Protein AF-0000000072550508 (afdb_homodimer)

Structure (mmCIF, N/CA/C/O backbone):
data_AF-0000000072550508-model_v1
#
loop_
_entity.id
_entity.type
_entity.pdbx_description
1 polymer 'Predicted protein'
#
loop_
_atom_site.group_PDB
_atom_site.id
_atom_site.type_symbol
_atom_site.label_atom_id
_atom_site.label_alt_id
_atom_site.label_comp_id
_atom_site.label_asym_id
_atom_site.label_entity_id
_atom_site.label_seq_id
_atom_site.pdbx_PDB_ins_code
_atom_site.Cartn_x
_atom_site.Cartn_y
_atom_site.Cartn_z
_atom_site.occupancy
_atom_site.B_iso_or_equiv
_atom_site.auth_seq_id
_atom_site.auth_comp_id
_atom_site.auth_asym_id
_atom_site.auth_atom_id
_atom_site.pdbx_PDB_model_num
ATOM 1 N N . MET A 1 1 ? 15.008 5.438 5.887 1 52.06 1 MET A N 1
ATOM 2 C CA . MET A 1 1 ? 14.828 6.809 6.359 1 52.06 1 MET A CA 1
ATOM 3 C C . MET A 1 1 ? 14.758 7.781 5.188 1 52.06 1 MET A C 1
ATOM 5 O O . MET A 1 1 ? 15.391 7.559 4.152 1 52.06 1 MET A O 1
ATOM 9 N N . ALA A 1 2 ? 13.578 8.578 5.289 1 62.69 2 ALA A N 1
ATOM 10 C CA . ALA A 1 2 ? 13.477 9.609 4.258 1 62.69 2 ALA A CA 1
ATOM 11 C C . ALA A 1 2 ? 14.766 10.43 4.18 1 62.69 2 ALA A C 1
ATOM 13 O O . ALA A 1 2 ? 15.406 10.688 5.199 1 62.69 2 ALA A O 1
ATOM 14 N N . THR A 1 3 ? 15.352 10.445 3.053 1 76.06 3 THR A N 1
ATOM 15 C CA . THR A 1 3 ? 16.562 11.242 2.859 1 76.06 3 THR A CA 1
ATOM 16 C C . THR A 1 3 ? 16.203 12.641 2.346 1 76.06 3 THR A C 1
ATOM 18 O O . THR A 1 3 ? 15.172 12.828 1.703 1 76.06 3 THR A O 1
ATOM 21 N N . THR A 1 4 ? 16.984 13.641 2.734 1 82.94 4 THR A N 1
ATOM 22 C CA . THR A 1 4 ? 16.75 15.008 2.295 1 82.94 4 THR A CA 1
ATOM 23 C C . THR A 1 4 ? 17.641 15.352 1.106 1 82.94 4 THR A C 1
ATOM 25 O O . THR A 1 4 ? 17.516 16.438 0.521 1 82.94 4 THR A O 1
ATOM 28 N N . ALA A 1 5 ? 18.469 14.398 0.756 1 87.88 5 ALA A N 1
ATOM 29 C CA . ALA A 1 5 ? 19.328 14.641 -0.396 1 87.88 5 ALA A CA 1
ATOM 30 C C . ALA A 1 5 ? 18.516 14.758 -1.68 1 87.88 5 ALA A C 1
ATOM 32 O O . ALA A 1 5 ? 17.531 14.023 -1.871 1 87.88 5 ALA A O 1
ATOM 33 N N . PRO A 1 6 ? 18.969 15.672 -2.57 1 90.94 6 PRO A N 1
ATOM 34 C CA . PRO A 1 6 ? 18.234 15.805 -3.834 1 90.94 6 PRO A CA 1
ATOM 35 C C . PRO A 1 6 ? 18.188 14.5 -4.621 1 90.94 6 PRO A C 1
ATOM 37 O O . PRO A 1 6 ? 19.125 13.703 -4.578 1 90.94 6 PRO A O 1
ATOM 40 N N . LEU A 1 7 ? 17.094 14.312 -5.348 1 93.56 7 LEU A N 1
ATOM 41 C CA . LEU A 1 7 ? 16.922 13.125 -6.176 1 93.56 7 LEU A CA 1
ATOM 42 C C . LEU A 1 7 ? 17.766 13.203 -7.438 1 93.56 7 LEU A C 1
ATOM 44 O O . LEU A 1 7 ? 17.547 14.078 -8.281 1 93.56 7 LEU A O 1
ATOM 48 N N . THR A 1 8 ? 18.641 12.289 -7.625 1 94.12 8 THR A N 1
ATOM 49 C CA . THR A 1 8 ? 19.453 12.289 -8.844 1 94.12 8 THR A CA 1
ATOM 50 C C . THR A 1 8 ? 18.688 11.664 -10 1 94.12 8 THR A C 1
ATOM 52 O O . THR A 1 8 ? 17.75 10.883 -9.789 1 94.12 8 THR A O 1
ATOM 55 N N . PRO A 1 9 ? 19.016 12.039 -11.211 1 94.62 9 PRO A N 1
ATOM 56 C CA . PRO A 1 9 ? 18.359 11.406 -12.367 1 94.62 9 PRO A CA 1
ATOM 57 C C . PRO A 1 9 ? 18.531 9.891 -12.367 1 94.62 9 PRO A C 1
ATOM 59 O O . PRO A 1 9 ? 17.625 9.164 -12.789 1 94.62 9 PRO A O 1
ATOM 62 N N . GLU A 1 10 ? 19.656 9.445 -11.906 1 94.88 10 GLU A N 1
ATOM 63 C CA . GLU A 1 10 ? 19.906 8.008 -11.836 1 94.88 10 GLU A CA 1
ATOM 64 C C . GLU A 1 10 ? 18.953 7.336 -10.852 1 94.88 10 GLU A C 1
ATOM 66 O O . GLU A 1 10 ? 18.344 6.309 -11.164 1 94.88 10 GLU A O 1
ATOM 71 N N . GLU A 1 11 ? 18.844 7.941 -9.703 1 95.5 11 GLU A N 1
ATOM 72 C CA . GLU A 1 11 ? 17.906 7.395 -8.711 1 95.5 11 GLU A CA 1
ATOM 73 C C . GLU A 1 11 ? 16.469 7.441 -9.227 1 95.5 11 GLU A C 1
ATOM 75 O O . GLU A 1 11 ? 15.695 6.512 -8.992 1 95.5 11 GLU A O 1
ATOM 80 N N . ALA A 1 12 ? 16.156 8.547 -9.883 1 95.75 12 ALA A N 1
ATOM 81 C CA . ALA A 1 12 ? 14.812 8.68 -10.445 1 95.75 12 ALA A CA 1
ATOM 82 C C . ALA A 1 12 ? 14.523 7.559 -11.438 1 95.75 12 ALA A C 1
ATOM 84 O O . ALA A 1 12 ? 13.461 6.938 -11.391 1 95.75 12 ALA A O 1
ATOM 85 N N . ARG A 1 13 ? 15.438 7.332 -12.297 1 96.62 13 ARG A N 1
ATOM 86 C CA . ARG A 1 13 ? 15.289 6.262 -13.273 1 96.62 13 ARG A CA 1
ATOM 87 C C . ARG A 1 13 ? 15.164 4.906 -12.586 1 96.62 13 ARG A C 1
ATOM 89 O O . ARG A 1 13 ? 14.328 4.082 -12.969 1 96.62 13 ARG A O 1
ATOM 96 N N . ASP A 1 14 ? 15.969 4.668 -11.594 1 97.62 14 ASP A N 1
ATOM 97 C CA . ASP A 1 14 ? 15.945 3.395 -10.883 1 97.62 14 ASP A CA 1
ATOM 98 C C . ASP A 1 14 ? 14.594 3.174 -10.203 1 97.62 14 ASP A C 1
ATOM 100 O O . ASP A 1 14 ? 14.055 2.066 -10.234 1 97.62 14 ASP A O 1
ATOM 104 N N . ARG A 1 15 ? 14.07 4.152 -9.57 1 97.25 15 ARG A N 1
ATOM 105 C CA . ARG A 1 15 ? 12.773 4.047 -8.914 1 97.25 15 ARG A CA 1
ATOM 106 C C . ARG A 1 15 ? 11.68 3.703 -9.922 1 97.25 15 ARG A C 1
ATOM 108 O O . ARG A 1 15 ? 10.812 2.875 -9.641 1 97.25 15 ARG A O 1
ATOM 115 N N . LEU A 1 16 ? 11.734 4.336 -11.109 1 97.06 16 LEU A N 1
ATOM 116 C CA . LEU A 1 16 ? 10.758 4.035 -12.148 1 97.06 16 LEU A CA 1
ATOM 117 C C . LEU A 1 16 ? 10.922 2.605 -12.648 1 97.06 16 LEU A C 1
ATOM 119 O O . LEU A 1 16 ? 9.93 1.914 -12.898 1 97.06 16 LEU A O 1
ATOM 123 N N . ASN A 1 17 ? 12.117 2.191 -12.789 1 97.88 17 ASN A N 1
ATOM 124 C CA . ASN A 1 17 ? 12.375 0.831 -13.258 1 97.88 17 ASN A CA 1
ATOM 125 C C . ASN A 1 17 ? 11.906 -0.205 -12.234 1 97.88 17 ASN A C 1
ATOM 127 O O . ASN A 1 17 ? 11.328 -1.228 -12.609 1 97.88 17 ASN A O 1
ATOM 131 N N . ILE A 1 18 ? 12.172 0.004 -10.969 1 98.5 18 ILE A N 1
ATOM 132 C CA . ILE A 1 18 ? 11.742 -0.899 -9.906 1 98.5 18 ILE A CA 1
ATOM 133 C C . ILE A 1 18 ? 10.211 -0.973 -9.883 1 98.5 18 ILE A C 1
ATOM 135 O O . ILE A 1 18 ? 9.641 -2.062 -9.82 1 98.5 18 ILE A O 1
ATOM 139 N N . ARG A 1 19 ? 9.594 0.161 -9.977 1 97.75 19 ARG A N 1
ATOM 140 C CA . ARG A 1 19 ? 8.133 0.191 -10.016 1 97.75 19 ARG A CA 1
ATOM 141 C C . ARG A 1 19 ? 7.605 -0.623 -11.195 1 97.75 19 ARG A C 1
ATOM 143 O O . ARG A 1 19 ? 6.633 -1.367 -11.047 1 97.75 19 ARG A O 1
ATOM 150 N N . ARG A 1 20 ? 8.25 -0.459 -12.281 1 97.81 20 ARG A N 1
ATOM 151 C CA . ARG A 1 20 ? 7.828 -1.191 -13.477 1 97.81 20 ARG A CA 1
ATOM 152 C C . ARG A 1 20 ? 7.922 -2.697 -13.25 1 97.81 20 ARG A C 1
ATOM 154 O O . ARG A 1 20 ? 7.043 -3.449 -13.68 1 97.81 20 ARG A O 1
ATOM 161 N N . VAL A 1 21 ? 8.938 -3.186 -12.594 1 98.62 21 VAL A N 1
ATOM 162 C CA . VAL A 1 21 ? 9.102 -4.609 -12.312 1 98.62 21 VAL A CA 1
ATOM 163 C C . VAL A 1 21 ? 7.949 -5.094 -11.43 1 98.62 21 VAL A C 1
ATOM 165 O O . VAL A 1 21 ? 7.348 -6.137 -11.703 1 98.62 21 VAL A O 1
ATOM 168 N N . ILE A 1 22 ? 7.625 -4.332 -10.445 1 98.62 22 ILE A N 1
ATOM 169 C CA . ILE A 1 22 ? 6.57 -4.676 -9.5 1 98.62 22 ILE A CA 1
ATOM 170 C C . ILE A 1 22 ? 5.227 -4.742 -10.219 1 98.62 22 ILE A C 1
ATOM 172 O O . ILE A 1 22 ? 4.465 -5.695 -10.047 1 98.62 22 ILE A O 1
ATOM 176 N N . GLU A 1 23 ? 5.004 -3.789 -11.055 1 98.5 23 GLU A N 1
ATOM 177 C CA . GLU A 1 23 ? 3.748 -3.723 -11.805 1 98.5 23 GLU A CA 1
ATOM 178 C C . GLU A 1 23 ? 3.658 -4.848 -12.828 1 98.5 23 GLU A C 1
ATOM 180 O O . GLU A 1 23 ? 2.592 -5.434 -13.023 1 98.5 23 GLU A O 1
ATOM 185 N N . ARG A 1 24 ? 4.742 -5.105 -13.445 1 98.62 24 ARG A N 1
ATOM 186 C CA . ARG A 1 24 ? 4.766 -6.148 -14.469 1 98.62 24 ARG A CA 1
ATOM 187 C C . ARG A 1 24 ? 4.477 -7.516 -13.867 1 98.62 24 ARG A C 1
ATOM 189 O O . ARG A 1 24 ? 3.844 -8.359 -14.5 1 98.62 24 ARG A O 1
ATOM 196 N N . TYR A 1 25 ? 4.934 -7.727 -12.672 1 98.75 25 TYR A N 1
ATOM 197 C CA . TYR A 1 25 ? 4.629 -8.969 -11.977 1 98.75 25 TYR A CA 1
ATOM 198 C C . TYR A 1 25 ? 3.125 -9.227 -11.953 1 98.75 25 TYR A C 1
ATOM 200 O O . TYR A 1 25 ? 2.668 -10.305 -12.336 1 98.75 25 TYR A O 1
ATOM 208 N N . SER A 1 26 ? 2.352 -8.289 -11.57 1 98.38 26 SER A N 1
ATOM 209 C CA . SER A 1 26 ? 0.899 -8.406 -11.484 1 98.38 26 SER A CA 1
ATOM 210 C C . SER A 1 26 ? 0.283 -8.602 -12.867 1 98.38 26 SER A C 1
ATOM 212 O O . SER A 1 26 ? -0.655 -9.383 -13.031 1 98.38 26 SER A O 1
ATOM 214 N N . GLN A 1 27 ? 0.813 -7.859 -13.859 1 98.25 27 GLN A N 1
ATOM 215 C CA . GLN A 1 27 ? 0.306 -7.988 -15.219 1 98.25 27 GLN A CA 1
ATOM 216 C C . GLN A 1 27 ? 0.494 -9.406 -15.75 1 98.25 27 GLN A C 1
ATOM 218 O O . GLN A 1 27 ? -0.411 -9.969 -16.359 1 98.25 27 GLN A O 1
ATOM 223 N N . CYS A 1 28 ? 1.682 -9.891 -15.5 1 98.38 28 CYS A N 1
ATOM 224 C CA . CYS A 1 28 ? 1.959 -11.25 -15.93 1 98.38 28 CYS A CA 1
ATOM 225 C C . CYS A 1 28 ? 1.02 -12.242 -15.25 1 98.38 28 CYS A C 1
ATOM 227 O O . CYS A 1 28 ? 0.506 -13.156 -15.898 1 98.38 28 CYS A O 1
ATOM 229 N N . ALA A 1 29 ? 0.777 -12.094 -13.961 1 97.81 29 ALA A N 1
ATOM 230 C CA . ALA A 1 29 ? -0.139 -12.961 -13.227 1 97.81 29 ALA A CA 1
ATOM 231 C C . ALA A 1 29 ? -1.533 -12.938 -13.844 1 97.81 29 ALA A C 1
ATOM 233 O O . ALA A 1 29 ? -2.125 -13.984 -14.102 1 97.81 29 ALA A O 1
ATOM 234 N N . ASP A 1 30 ? -2.025 -11.773 -14.188 1 98 30 ASP A N 1
ATOM 235 C CA . ASP A 1 30 ? -3.406 -11.602 -14.625 1 98 30 ASP A CA 1
ATOM 236 C C . ASP A 1 30 ? -3.58 -12.031 -16.078 1 98 30 ASP A C 1
ATOM 238 O O . ASP A 1 30 ? -4.699 -12.281 -16.531 1 98 30 ASP A O 1
ATOM 242 N N . ARG A 1 31 ? -2.469 -12.078 -16.797 1 96.81 31 ARG A N 1
ATOM 243 C CA . ARG A 1 31 ? -2.52 -12.508 -18.203 1 96.81 31 ARG A CA 1
ATOM 244 C C . ARG A 1 31 ? -2.045 -13.953 -18.344 1 96.81 31 ARG A C 1
ATOM 246 O O . ARG A 1 31 ? -1.941 -14.469 -19.453 1 96.81 31 ARG A O 1
ATOM 253 N N . CYS A 1 32 ? -1.679 -14.594 -17.25 1 95.06 32 CYS A N 1
ATOM 254 C CA . CYS A 1 32 ? -1.255 -15.992 -17.219 1 95.06 32 CYS A CA 1
ATOM 255 C C . CYS A 1 32 ? -0.005 -16.203 -18.062 1 95.06 32 CYS A C 1
ATOM 257 O O . CYS A 1 32 ? 0.02 -17.078 -18.922 1 95.06 32 CYS A O 1
ATOM 259 N N . LEU A 1 33 ? 0.986 -15.398 -17.734 1 97.06 33 LEU A N 1
ATOM 260 C CA . LEU A 1 33 ? 2.297 -15.492 -18.359 1 97.06 33 LEU A CA 1
ATOM 261 C C . LEU A 1 33 ? 3.359 -15.922 -17.359 1 97.06 33 LEU A C 1
ATOM 263 O O . LEU A 1 33 ? 4.234 -15.133 -17 1 97.06 33 LEU A O 1
ATOM 267 N N . PRO A 1 34 ? 3.338 -17.219 -16.969 1 97.25 34 PRO A N 1
ATOM 268 C CA . PRO A 1 34 ? 4.156 -17.672 -15.844 1 97.25 34 PRO A CA 1
ATOM 269 C C . PRO A 1 34 ? 5.656 -17.578 -16.125 1 97.25 34 PRO A C 1
ATOM 271 O O . PRO A 1 34 ? 6.445 -17.297 -15.227 1 97.25 34 PRO A O 1
ATOM 274 N N . GLU A 1 35 ? 6.102 -17.844 -17.344 1 97.81 35 GLU A N 1
ATOM 275 C CA . GLU A 1 35 ? 7.523 -17.766 -17.656 1 97.81 35 GLU A CA 1
ATOM 276 C C . GLU A 1 35 ? 8.047 -16.344 -17.562 1 97.81 35 GLU A C 1
ATOM 278 O O . GLU A 1 35 ? 9.117 -16.109 -17 1 97.81 35 GLU A O 1
ATOM 283 N N . GLU A 1 36 ? 7.27 -15.461 -18.109 1 98.06 36 GLU A N 1
ATOM 284 C CA . GLU A 1 36 ? 7.645 -14.055 -18.016 1 98.06 36 GLU A CA 1
ATOM 285 C C . GLU A 1 36 ? 7.625 -13.578 -16.562 1 98.06 36 GLU A C 1
ATOM 287 O O . GLU A 1 36 ? 8.508 -12.836 -16.125 1 98.06 36 GLU A O 1
ATOM 292 N N . GLN A 1 37 ? 6.633 -13.992 -15.875 1 98.5 37 GLN A N 1
ATOM 293 C CA . GLN A 1 37 ? 6.539 -13.641 -14.461 1 98.5 37 GLN A CA 1
ATOM 294 C C . GLN A 1 37 ? 7.762 -14.133 -13.695 1 98.5 37 GLN A C 1
ATOM 296 O O . GLN A 1 37 ? 8.359 -13.375 -12.922 1 98.5 37 GLN A O 1
ATOM 301 N N . ALA A 1 38 ? 8.18 -15.352 -13.961 1 98.56 38 ALA A N 1
ATOM 302 C CA . ALA A 1 38 ? 9.344 -15.938 -13.305 1 98.56 38 ALA A CA 1
ATOM 303 C C . ALA A 1 38 ? 10.617 -15.203 -13.695 1 98.56 38 ALA A C 1
ATOM 305 O O . ALA A 1 38 ? 11.539 -15.062 -12.883 1 98.56 38 ALA A O 1
ATOM 306 N N . SER A 1 39 ? 10.656 -14.711 -14.844 1 98.38 39 SER A N 1
ATOM 307 C CA . SER A 1 39 ? 11.859 -14.062 -15.352 1 98.38 39 SER A CA 1
ATOM 308 C C . SER A 1 39 ? 12.133 -12.75 -14.625 1 98.38 39 SER A C 1
ATOM 310 O O . SER A 1 39 ? 13.234 -12.203 -14.711 1 98.38 39 SER A O 1
ATOM 312 N N . LEU A 1 40 ? 11.203 -12.258 -13.922 1 98.69 40 LEU A N 1
ATOM 313 C CA . LEU A 1 40 ? 11.367 -11.031 -13.148 1 98.69 40 LEU A CA 1
ATOM 314 C C . LEU A 1 40 ? 12.188 -11.297 -11.891 1 98.69 40 LEU A C 1
ATOM 316 O O . LEU A 1 40 ? 12.586 -10.359 -11.195 1 98.69 40 LEU A O 1
ATOM 320 N N . PHE A 1 41 ? 12.477 -12.539 -11.602 1 98.81 41 PHE A N 1
ATOM 321 C CA . PHE A 1 41 ? 13.281 -12.953 -10.453 1 98.81 41 PHE A CA 1
ATOM 322 C C . PHE A 1 41 ? 14.68 -13.359 -10.898 1 98.81 41 PHE A C 1
ATOM 324 O O . PHE A 1 41 ? 14.883 -13.781 -12.031 1 98.81 41 PHE A O 1
ATOM 331 N N . ILE A 1 42 ? 15.625 -13.258 -9.977 1 98.5 42 ILE A N 1
ATOM 332 C CA . ILE A 1 42 ? 16.969 -13.766 -10.227 1 98.5 42 ILE A CA 1
ATOM 333 C C . ILE A 1 42 ? 16.938 -15.297 -10.266 1 98.5 42 ILE A C 1
ATOM 335 O O . ILE A 1 42 ? 15.906 -15.906 -9.992 1 98.5 42 ILE A O 1
ATOM 339 N N . ALA A 1 43 ? 18.062 -15.859 -10.562 1 97.62 43 ALA A N 1
ATOM 340 C CA . ALA A 1 43 ? 18.141 -17.297 -10.812 1 97.62 43 ALA A CA 1
ATOM 341 C C . ALA A 1 43 ? 17.828 -18.094 -9.5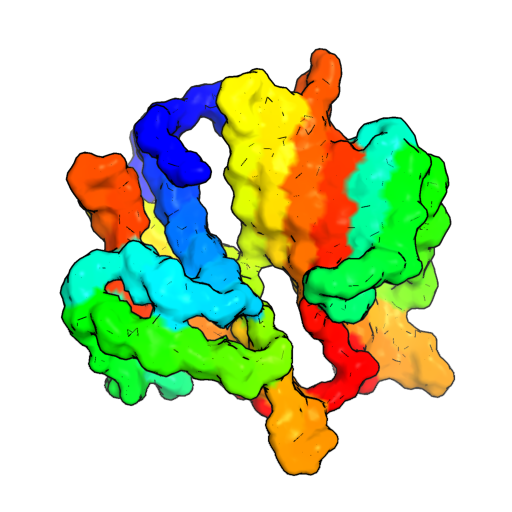47 1 97.62 43 ALA A C 1
ATOM 343 O O . ALA A 1 43 ? 17.172 -19.141 -9.602 1 97.62 43 ALA A O 1
ATOM 344 N N . GLU A 1 44 ? 18.344 -17.609 -8.398 1 98.25 44 GLU A N 1
ATOM 345 C CA . GLU A 1 44 ? 18.109 -18.266 -7.113 1 98.25 44 GLU A CA 1
ATOM 346 C C . GLU A 1 44 ? 17.406 -17.344 -6.129 1 98.25 44 GLU A C 1
ATOM 348 O O . GLU A 1 44 ? 17.984 -16.938 -5.121 1 98.25 44 GLU A O 1
ATOM 353 N N . PRO A 1 45 ? 16.156 -17.141 -6.395 1 98.5 45 PRO A N 1
ATOM 354 C CA . PRO A 1 45 ? 15.406 -16.234 -5.527 1 98.5 45 PRO A CA 1
ATOM 355 C C . PRO A 1 45 ? 14.961 -16.875 -4.223 1 98.5 45 PRO A C 1
ATOM 357 O O . PRO A 1 45 ? 15.008 -18.109 -4.09 1 98.5 45 PRO A O 1
ATOM 360 N N . VAL A 1 46 ? 14.672 -16.047 -3.293 1 98.44 46 VAL A N 1
ATOM 361 C CA . VAL A 1 46 ? 13.883 -16.453 -2.137 1 98.44 46 VAL A CA 1
ATOM 362 C C . VAL A 1 46 ? 12.43 -16.031 -2.332 1 98.44 46 VAL A C 1
ATOM 364 O O . VAL A 1 46 ? 12.117 -14.844 -2.359 1 98.44 46 VAL A O 1
ATOM 367 N N . PHE A 1 47 ? 11.586 -16.953 -2.561 1 98.56 47 PHE A N 1
ATOM 368 C CA . PHE A 1 47 ? 10.156 -16.719 -2.715 1 98.56 47 PHE A CA 1
ATOM 369 C C . PHE A 1 47 ? 9.359 -17.5 -1.676 1 98.56 47 PHE A C 1
ATOM 371 O O . PHE A 1 47 ? 9.328 -18.734 -1.704 1 98.56 47 PHE A O 1
ATOM 378 N N . HIS A 1 48 ? 8.734 -16.734 -0.771 1 98.31 48 HIS A N 1
ATOM 379 C CA . HIS A 1 48 ? 7.949 -17.344 0.296 1 98.31 48 HIS A CA 1
ATOM 380 C C . HIS A 1 48 ? 6.504 -16.859 0.269 1 98.31 48 HIS A C 1
ATOM 382 O O . HIS A 1 48 ? 6.246 -15.68 0.043 1 98.31 48 HIS A O 1
ATOM 388 N N . ILE A 1 49 ? 5.594 -17.766 0.432 1 97.62 49 ILE A N 1
ATOM 389 C CA . ILE A 1 49 ? 4.188 -17.422 0.606 1 97.62 49 ILE A CA 1
ATOM 390 C C . ILE A 1 49 ? 3.76 -17.703 2.045 1 97.62 49 ILE A C 1
ATOM 392 O O . ILE A 1 49 ? 4.023 -18.781 2.574 1 97.62 49 ILE A O 1
ATOM 396 N N . TYR A 1 50 ? 3.205 -16.734 2.68 1 97.31 50 TYR A N 1
ATOM 397 C CA . TYR A 1 50 ? 2.633 -16.859 4.016 1 97.31 50 TYR A CA 1
ATOM 398 C C . TYR A 1 50 ? 1.113 -16.766 3.971 1 97.31 50 TYR A C 1
ATOM 400 O O . TYR A 1 50 ? 0.548 -15.672 4.121 1 97.31 50 TYR A O 1
ATOM 408 N N . MET A 1 51 ? 0.427 -17.922 3.883 1 94.81 51 MET A N 1
ATOM 409 C CA . MET A 1 51 ? -1.026 -17.953 3.74 1 94.81 51 MET A CA 1
ATOM 410 C C . MET A 1 51 ? -1.712 -17.594 5.055 1 94.81 51 MET A C 1
ATOM 412 O O . MET A 1 51 ? -2.891 -17.234 5.066 1 94.81 51 MET A O 1
ATOM 416 N N . GLN A 1 52 ? -0.95 -17.781 6.148 1 90 52 GLN A N 1
ATOM 417 C CA . GLN A 1 52 ? -1.519 -17.5 7.461 1 90 52 GLN A CA 1
ATOM 418 C C . GLN A 1 52 ? -0.954 -16.203 8.039 1 90 52 GLN A C 1
ATOM 420 O O . GLN A 1 52 ? -0.882 -16.047 9.266 1 90 52 GLN A O 1
ATOM 425 N N . GLY A 1 53 ? -0.478 -15.422 7.184 1 90.44 53 GLY A N 1
ATOM 426 C CA . GLY A 1 53 ? -0.079 -14.078 7.57 1 90.44 53 GLY A CA 1
ATOM 427 C C . GLY A 1 53 ? 1.35 -14 8.078 1 90.44 53 GLY A C 1
ATOM 428 O O . GLY A 1 53 ? 2.047 -15.016 8.141 1 90.44 53 GLY A O 1
ATOM 429 N N . GLN A 1 54 ? 1.666 -12.812 8.406 1 86.5 54 GLN A N 1
ATOM 430 C CA . GLN A 1 54 ? 3.021 -12.516 8.859 1 86.5 54 GLN A CA 1
ATOM 431 C C . GLN A 1 54 ? 3.311 -13.195 10.195 1 86.5 54 GLN A C 1
ATOM 433 O O . GLN A 1 54 ? 2.439 -13.258 11.062 1 86.5 54 GLN A O 1
ATOM 438 N N . GLY A 1 55 ? 4.57 -13.578 10.375 1 86.62 55 GLY A N 1
ATOM 439 C CA . GLY A 1 55 ? 4.992 -14.172 11.633 1 86.62 55 GLY A CA 1
ATOM 440 C C . GLY A 1 55 ? 4.781 -15.672 11.688 1 86.62 55 GLY A C 1
ATOM 441 O O . GLY A 1 55 ? 5.152 -16.328 12.664 1 86.62 55 GLY A O 1
ATOM 442 N N . THR A 1 56 ? 4.227 -16.188 10.625 1 92.19 56 THR A N 1
ATOM 443 C CA . THR A 1 56 ? 4.012 -17.625 10.539 1 92.19 56 THR A CA 1
ATOM 444 C C . THR A 1 56 ? 5.102 -18.281 9.703 1 92.19 56 THR A C 1
ATOM 446 O O . THR A 1 56 ? 6.004 -17.609 9.203 1 92.19 56 THR A O 1
ATOM 449 N N . GLU A 1 57 ? 5.07 -19.578 9.625 1 95.62 57 GLU A N 1
ATOM 450 C CA . GLU A 1 57 ? 5.938 -20.312 8.703 1 95.62 57 GLU A CA 1
ATOM 451 C C . GLU A 1 57 ? 5.426 -20.219 7.27 1 95.62 57 GLU A C 1
ATOM 453 O O . GLU A 1 57 ? 4.215 -20.234 7.035 1 95.62 57 GLU A O 1
ATOM 458 N N . PRO A 1 58 ? 6.398 -20.094 6.391 1 96.56 58 PRO A N 1
ATOM 459 C CA . PRO A 1 58 ? 5.953 -20.047 4.996 1 96.56 58 PRO A CA 1
ATOM 460 C C . PRO A 1 58 ? 5.238 -21.328 4.566 1 96.56 58 PRO A C 1
ATOM 462 O O . PRO A 1 58 ? 5.66 -22.422 4.93 1 96.56 58 PRO A O 1
ATOM 465 N N . THR A 1 59 ? 4.121 -21.188 3.912 1 96.06 59 THR A N 1
ATOM 466 C CA . THR A 1 59 ? 3.373 -22.312 3.377 1 96.06 59 THR A CA 1
ATOM 467 C C . THR A 1 59 ? 4.035 -22.859 2.109 1 96.06 59 THR A C 1
ATOM 469 O O . THR A 1 59 ? 3.855 -24.016 1.754 1 96.06 59 THR A O 1
ATOM 472 N N . GLN A 1 60 ? 4.695 -22 1.39 1 95.19 60 GLN A N 1
ATOM 473 C CA . GLN A 1 60 ? 5.5 -22.359 0.224 1 95.19 60 GLN A CA 1
ATOM 474 C C . GLN A 1 60 ? 6.836 -21.609 0.236 1 95.19 60 GLN A C 1
ATOM 476 O O . GLN A 1 60 ? 6.895 -20.438 0.602 1 95.19 60 GLN A O 1
ATOM 481 N N . ALA A 1 61 ? 7.883 -22.344 -0.139 1 97.06 61 ALA A N 1
ATOM 482 C CA . ALA A 1 61 ? 9.227 -21.781 -0.223 1 97.06 61 ALA A CA 1
ATOM 483 C C . ALA A 1 61 ? 9.945 -22.266 -1.479 1 97.06 61 ALA A C 1
ATOM 485 O O . ALA A 1 61 ? 10.07 -23.469 -1.707 1 97.06 61 ALA A O 1
ATOM 486 N N . VAL A 1 62 ? 10.336 -21.297 -2.256 1 97.31 62 VAL A N 1
ATOM 487 C CA . VAL A 1 62 ? 10.984 -21.609 -3.523 1 97.31 62 VAL A CA 1
ATOM 488 C C . VAL A 1 62 ? 12.359 -20.953 -3.582 1 97.31 62 VAL A C 1
ATOM 490 O O . VAL A 1 62 ? 12.508 -19.781 -3.199 1 97.31 62 VAL A O 1
ATOM 493 N N . THR A 1 63 ? 13.398 -21.688 -4.113 1 97.38 63 THR A N 1
ATOM 494 C CA . THR A 1 63 ? 14.75 -21.141 -4.148 1 97.38 63 THR A CA 1
ATOM 495 C C . THR A 1 63 ? 15.344 -21.25 -5.551 1 97.38 63 THR A C 1
ATOM 497 O O . THR A 1 63 ? 16.5 -20.891 -5.77 1 97.38 63 THR A O 1
ATOM 500 N N . LYS A 1 64 ? 14.578 -21.781 -6.426 1 97.88 64 LYS A N 1
ATOM 501 C CA . LYS A 1 64 ? 14.969 -21.828 -7.832 1 97.88 64 LYS A CA 1
ATOM 502 C C . LYS A 1 64 ? 13.914 -21.172 -8.719 1 97.88 64 LYS A C 1
ATOM 504 O O . LYS A 1 64 ? 12.719 -21.438 -8.57 1 97.88 64 LYS A O 1
ATOM 509 N N . ARG A 1 65 ? 14.352 -20.375 -9.617 1 97.75 65 ARG A N 1
ATOM 510 C CA . ARG A 1 65 ? 13.453 -19.641 -10.484 1 97.75 65 ARG A CA 1
ATOM 511 C C . ARG A 1 65 ? 12.531 -20.578 -11.258 1 97.75 65 ARG A C 1
ATOM 513 O O . ARG A 1 65 ? 11.336 -20.297 -11.406 1 97.75 65 ARG A O 1
ATOM 520 N N . GLU A 1 66 ? 13 -21.672 -11.742 1 96.75 66 GLU A N 1
ATOM 521 C CA . GLU A 1 66 ? 12.227 -22.609 -12.547 1 96.75 66 GLU A CA 1
ATOM 522 C C . GLU A 1 66 ? 11.055 -23.188 -11.742 1 96.75 66 GLU A C 1
ATOM 524 O O . GLU A 1 66 ? 10.016 -23.516 -12.305 1 96.75 66 GLU A O 1
ATOM 529 N N . ASP A 1 67 ? 11.242 -23.203 -10.469 1 97.56 67 ASP A N 1
ATOM 530 C CA . ASP A 1 67 ? 10.227 -23.781 -9.602 1 97.56 67 ASP A CA 1
ATOM 531 C C . ASP A 1 67 ? 9.086 -22.797 -9.352 1 97.56 67 ASP A C 1
ATOM 533 O O . ASP A 1 67 ? 8.047 -23.172 -8.797 1 97.56 67 ASP A O 1
ATOM 537 N N . LEU A 1 68 ? 9.25 -21.547 -9.797 1 98 68 LEU A N 1
ATOM 538 C CA . LEU A 1 68 ? 8.203 -20.547 -9.664 1 98 68 LEU A CA 1
ATOM 539 C C . LEU A 1 68 ? 7.109 -20.75 -10.711 1 98 68 LEU A C 1
ATOM 541 O O . LEU A 1 68 ? 5.949 -20.391 -10.484 1 98 68 LEU A O 1
ATOM 545 N N . ILE A 1 69 ? 7.469 -21.344 -11.812 1 97.19 69 ILE A N 1
ATOM 546 C CA . ILE A 1 69 ? 6.582 -21.422 -12.961 1 97.19 69 ILE A CA 1
ATOM 547 C C . ILE A 1 69 ? 5.324 -22.203 -12.602 1 97.19 69 ILE A C 1
ATOM 549 O O . ILE A 1 69 ? 4.203 -21.719 -12.789 1 97.19 69 ILE A O 1
ATOM 553 N N . PRO A 1 70 ? 5.441 -23.422 -11.961 1 95.44 70 PRO A N 1
ATOM 554 C CA . PRO A 1 70 ? 4.219 -24.141 -11.594 1 95.44 70 PRO A CA 1
ATOM 555 C C . PRO A 1 70 ? 3.375 -23.391 -10.57 1 95.44 70 PRO A C 1
ATOM 557 O O . PRO A 1 70 ? 2.146 -23.5 -10.578 1 95.44 70 PRO A O 1
ATOM 560 N N . ILE A 1 71 ? 3.969 -22.625 -9.719 1 94.56 71 ILE A N 1
ATOM 561 C CA . ILE A 1 71 ? 3.246 -21.844 -8.727 1 94.56 71 ILE A CA 1
ATOM 562 C C . ILE A 1 71 ? 2.445 -20.75 -9.43 1 94.56 71 ILE A C 1
ATOM 564 O O . ILE A 1 71 ? 1.268 -20.547 -9.125 1 94.56 71 ILE A O 1
ATOM 568 N N . PHE A 1 72 ? 3.035 -20.094 -10.414 1 96.06 72 PHE A N 1
ATOM 569 C CA . PHE A 1 72 ? 2.41 -18.984 -11.117 1 96.06 72 PHE A CA 1
ATOM 570 C C . PHE A 1 72 ? 1.337 -19.469 -12.078 1 96.06 72 PHE A C 1
ATOM 572 O O . PHE A 1 72 ? 0.479 -18.703 -12.508 1 96.06 72 PHE A O 1
ATOM 579 N N . GLU A 1 73 ? 1.333 -20.766 -12.375 1 94 73 GLU A N 1
ATOM 580 C CA . GLU A 1 73 ? 0.332 -21.359 -13.25 1 94 73 GLU A CA 1
ATOM 581 C C . GLU A 1 73 ? -1.017 -21.484 -12.547 1 94 73 GLU A C 1
ATOM 583 O O . GLU A 1 73 ? -2.037 -21.75 -13.188 1 94 73 GLU A O 1
ATOM 588 N N . TYR A 1 74 ? -1.044 -21.266 -11.289 1 88.62 74 TYR A N 1
ATOM 589 C CA . TYR A 1 74 ? -2.266 -21.375 -10.5 1 88.62 74 TYR A CA 1
ATOM 590 C C . TYR A 1 74 ? -3.365 -20.484 -11.078 1 88.62 74 TYR A C 1
ATOM 592 O O . TYR A 1 74 ? -4.543 -20.859 -11.062 1 88.62 74 TYR A O 1
ATOM 600 N N . THR A 1 75 ? -3.029 -19.344 -11.625 1 87.75 75 THR A N 1
ATOM 601 C CA . THR A 1 75 ? -3.998 -18.375 -12.133 1 87.75 75 THR A CA 1
ATOM 602 C C . THR A 1 75 ? -4.719 -18.922 -13.359 1 87.75 75 THR A C 1
ATOM 604 O O . THR A 1 75 ? -5.828 -18.484 -13.688 1 87.75 75 THR A O 1
ATOM 607 N N . LYS A 1 76 ? -4.168 -19.906 -14.016 1 87.56 76 LYS A N 1
ATOM 608 C CA . LYS A 1 76 ? -4.766 -20.5 -15.211 1 87.56 76 LYS A CA 1
ATOM 609 C C . LYS A 1 76 ? -6.062 -21.234 -14.875 1 87.56 76 LYS A C 1
ATOM 611 O O . LYS A 1 76 ? -6.93 -21.391 -15.734 1 87.56 76 LYS A O 1
ATOM 616 N N . GLY A 1 77 ? -6.184 -21.641 -13.688 1 86.56 77 GLY A N 1
ATOM 617 C CA . GLY A 1 77 ? -7.375 -22.375 -13.273 1 86.56 77 GLY A CA 1
ATOM 618 C C . GLY A 1 77 ? -8.547 -21.469 -12.945 1 86.56 77 GLY A C 1
ATOM 619 O O . GLY A 1 77 ? -9.664 -21.938 -12.734 1 86.56 77 GLY A O 1
ATOM 620 N N . CYS A 1 78 ? -8.367 -20.172 -12.992 1 90.81 78 CYS A N 1
ATOM 621 C CA . CYS A 1 78 ? -9.406 -19.203 -12.672 1 90.81 78 CYS A CA 1
ATOM 622 C C . CYS A 1 78 ? -10.016 -18.609 -13.938 1 90.81 78 CYS A C 1
ATOM 624 O O . CYS A 1 78 ? -9.344 -18.531 -14.969 1 90.81 78 CYS A O 1
ATOM 626 N N . LYS A 1 79 ? -11.281 -18.281 -13.938 1 92.5 79 LYS A N 1
ATOM 627 C CA . LYS A 1 79 ? -11.906 -17.578 -15.055 1 92.5 79 LYS A CA 1
ATOM 628 C C . LYS A 1 79 ? -11.242 -16.234 -15.297 1 92.5 79 LYS A C 1
ATOM 630 O O . LYS A 1 79 ? -10.922 -15.883 -16.438 1 92.5 79 LYS A O 1
ATOM 635 N N . HIS A 1 80 ? -11.086 -15.469 -14.242 1 95.19 80 HIS A N 1
ATOM 636 C CA . HIS A 1 80 ? -10.406 -14.172 -14.258 1 95.19 80 HIS A CA 1
ATOM 637 C C . HIS A 1 80 ? -9.664 -13.922 -12.953 1 95.19 80 HIS A C 1
ATOM 639 O O . HIS A 1 80 ? -10.102 -14.367 -11.891 1 95.19 80 HIS A O 1
ATOM 645 N N . THR A 1 81 ? -8.531 -13.336 -13.109 1 97.19 81 THR A N 1
ATOM 646 C CA . THR A 1 81 ? -7.828 -12.828 -11.938 1 97.19 81 THR A CA 1
ATOM 647 C C . THR A 1 81 ? -7.527 -11.336 -12.094 1 97.19 81 THR A C 1
ATOM 649 O O . THR A 1 81 ? -7.402 -10.836 -13.211 1 97.19 81 THR A O 1
ATOM 652 N N . SER A 1 82 ? -7.473 -10.641 -11.016 1 98 82 SER A N 1
ATOM 653 C CA . SER A 1 82 ? -7.055 -9.242 -10.953 1 98 82 SER A CA 1
ATOM 654 C C . SER A 1 82 ? -6.207 -8.977 -9.719 1 98 82 SER A C 1
ATOM 656 O O . SER A 1 82 ? -6.637 -9.242 -8.594 1 98 82 SER A O 1
ATOM 658 N N . HIS A 1 83 ? -5.008 -8.508 -9.914 1 98.31 83 HIS A N 1
ATOM 659 C CA . HIS A 1 83 ? -4.113 -8.055 -8.852 1 98.31 83 HIS A CA 1
ATOM 660 C C . HIS A 1 83 ? -3.939 -6.539 -8.891 1 98.31 83 HIS A C 1
ATOM 662 O O . HIS A 1 83 ? -3.084 -6.023 -9.609 1 98.31 83 HIS A O 1
ATOM 668 N N . VAL A 1 84 ? -4.711 -5.844 -8.094 1 98 84 VAL A N 1
ATOM 669 C CA . VAL A 1 84 ? -4.699 -4.383 -8.055 1 98 84 VAL A CA 1
ATOM 670 C C . VAL A 1 84 ? -3.711 -3.908 -6.988 1 98 84 VAL A C 1
ATOM 672 O O . VAL A 1 84 ? -3.908 -4.152 -5.797 1 98 84 VAL A O 1
ATOM 675 N N . LEU A 1 85 ? -2.727 -3.246 -7.48 1 98.19 85 LEU A N 1
ATOM 676 C CA . LEU A 1 85 ? -1.702 -2.766 -6.562 1 98.19 85 LEU A CA 1
ATOM 677 C C . LEU A 1 85 ? -2.123 -1.451 -5.914 1 98.19 85 LEU A C 1
ATOM 679 O O . LEU A 1 85 ? -2.691 -0.582 -6.582 1 98.19 85 LEU A O 1
ATOM 683 N N . GLY A 1 86 ? -1.89 -1.362 -4.617 1 97.12 86 GLY A N 1
ATOM 684 C CA . GLY A 1 86 ? -2.008 -0.106 -3.895 1 97.12 86 GLY A CA 1
ATOM 685 C C . GLY A 1 86 ? -0.686 0.622 -3.742 1 97.12 86 GLY A C 1
ATOM 686 O O . GLY A 1 86 ? 0.048 0.798 -4.715 1 97.12 86 GLY A O 1
ATOM 687 N N . GLN A 1 87 ? -0.47 1.083 -2.484 1 95.75 87 GLN A N 1
ATOM 688 C CA . GLN A 1 87 ? 0.775 1.783 -2.189 1 95.75 87 GLN A CA 1
ATOM 689 C C . GLN A 1 87 ? 1.972 0.84 -2.281 1 95.75 87 GLN A C 1
ATOM 691 O O . GLN A 1 87 ? 1.87 -0.336 -1.927 1 95.75 87 GLN A O 1
ATOM 696 N N . SER A 1 88 ? 3.021 1.416 -2.762 1 96.19 88 SER A N 1
ATOM 697 C CA . SER A 1 88 ? 4.301 0.726 -2.898 1 96.19 88 SER A CA 1
ATOM 698 C C . SER A 1 88 ? 5.453 1.592 -2.398 1 96.19 88 SER A C 1
ATOM 700 O O . SER A 1 88 ? 5.895 2.506 -3.096 1 96.19 88 SER A O 1
ATOM 702 N N . THR A 1 89 ? 5.969 1.256 -1.235 1 95.75 89 THR A N 1
ATOM 703 C CA . THR A 1 89 ? 7.137 1.942 -0.699 1 95.75 89 THR A CA 1
ATOM 704 C C . THR A 1 89 ? 8.422 1.28 -1.185 1 95.75 89 THR A C 1
ATOM 706 O O . THR A 1 89 ? 8.562 0.058 -1.109 1 95.75 89 THR A O 1
ATOM 709 N N . ILE A 1 90 ? 9.289 2.119 -1.694 1 96.69 90 ILE A N 1
ATOM 710 C CA . ILE A 1 90 ? 10.547 1.62 -2.246 1 96.69 90 ILE A CA 1
ATOM 711 C C . ILE A 1 90 ? 11.719 2.396 -1.646 1 96.69 90 ILE A C 1
ATOM 713 O O . ILE A 1 90 ? 11.742 3.627 -1.691 1 96.69 90 ILE A O 1
ATOM 717 N N . ASP A 1 91 ? 12.664 1.728 -1.118 1 96.5 91 ASP A N 1
ATOM 718 C CA . ASP A 1 91 ? 13.898 2.314 -0.6 1 96.5 91 ASP A CA 1
ATOM 719 C C . ASP A 1 91 ? 15.117 1.755 -1.324 1 96.5 91 ASP A C 1
ATOM 721 O O . ASP A 1 91 ? 15.359 0.547 -1.299 1 96.5 91 ASP A O 1
ATOM 725 N N . ILE A 1 92 ? 15.797 2.621 -1.931 1 97.25 92 ILE A N 1
ATOM 726 C CA . ILE A 1 92 ? 17.016 2.217 -2.615 1 97.25 92 ILE A CA 1
ATOM 727 C C . ILE A 1 92 ? 18.234 2.484 -1.721 1 97.25 92 ILE A C 1
ATOM 729 O O . ILE A 1 92 ? 18.375 3.584 -1.182 1 97.25 92 ILE A O 1
ATOM 733 N N . GLU A 1 93 ? 19.016 1.484 -1.548 1 96.44 93 GLU A N 1
ATOM 734 C CA . GLU A 1 93 ? 20.203 1.606 -0.71 1 96.44 93 GLU A CA 1
ATOM 735 C C . GLU A 1 93 ? 21.219 2.566 -1.327 1 96.44 93 GLU A C 1
ATOM 737 O O . GLU A 1 93 ? 21.141 2.869 -2.52 1 96.44 93 GLU A O 1
ATOM 742 N N . ALA A 1 94 ? 22.125 2.979 -0.556 1 92.5 94 ALA A N 1
ATOM 743 C CA . ALA A 1 94 ? 23.094 4.008 -0.941 1 92.5 94 ALA A CA 1
ATOM 744 C C . ALA A 1 94 ? 23.953 3.541 -2.105 1 92.5 94 ALA A C 1
ATOM 746 O O . ALA A 1 94 ? 24.391 4.348 -2.934 1 92.5 94 ALA A O 1
ATOM 747 N N . ASP A 1 95 ? 24.203 2.234 -2.227 1 92.69 95 ASP A N 1
ATOM 748 C CA . ASP A 1 95 ? 25.062 1.72 -3.283 1 92.69 95 ASP A CA 1
ATOM 749 C C . ASP A 1 95 ? 24.344 1.714 -4.629 1 92.69 95 ASP A C 1
ATOM 751 O O . ASP A 1 95 ? 24.953 1.453 -5.668 1 92.69 95 ASP A O 1
ATOM 755 N N . GLY A 1 96 ? 23.047 1.891 -4.578 1 95.31 96 GLY A N 1
ATOM 756 C CA . GLY A 1 96 ? 22.266 1.972 -5.805 1 95.31 96 GLY A CA 1
ATOM 757 C C . GLY A 1 96 ? 22.047 0.622 -6.461 1 95.31 96 GLY A C 1
ATOM 758 O O . GLY A 1 96 ? 21.641 0.55 -7.617 1 95.31 96 GLY A O 1
ATOM 759 N N . LYS A 1 97 ? 22.266 -0.452 -5.723 1 97.56 97 LYS A N 1
ATOM 760 C CA . LYS A 1 97 ? 22.219 -1.769 -6.352 1 97.56 97 LYS A CA 1
ATOM 761 C C . LYS A 1 97 ? 21.219 -2.686 -5.652 1 97.56 97 LYS A C 1
ATOM 763 O O . LYS A 1 97 ? 20.938 -3.781 -6.141 1 97.56 97 LYS A O 1
ATOM 768 N N . THR A 1 98 ? 20.797 -2.271 -4.512 1 98.5 98 THR A N 1
ATOM 769 C CA . THR A 1 98 ? 19.812 -3.021 -3.744 1 98.5 98 THR A CA 1
ATOM 770 C C . THR A 1 98 ? 18.641 -2.123 -3.34 1 98.5 98 THR A C 1
ATOM 772 O O . THR A 1 98 ? 18.844 -0.968 -2.961 1 98.5 98 THR A O 1
ATOM 775 N N . ALA A 1 99 ? 17.453 -2.635 -3.461 1 98.44 99 ALA A N 1
ATOM 776 C CA . ALA A 1 99 ? 16.266 -1.919 -3.021 1 98.44 99 ALA A CA 1
ATOM 777 C C . ALA A 1 99 ? 15.359 -2.82 -2.186 1 98.44 99 ALA A C 1
ATOM 779 O O . ALA A 1 99 ? 15.289 -4.027 -2.418 1 98.44 99 ALA A O 1
ATOM 780 N N . THR A 1 100 ? 14.734 -2.279 -1.202 1 98.31 100 THR A N 1
ATOM 781 C CA . THR A 1 100 ? 13.672 -2.93 -0.443 1 98.31 100 THR A CA 1
ATOM 782 C C . THR A 1 100 ? 12.328 -2.242 -0.687 1 98.31 100 THR A C 1
ATOM 784 O O . THR A 1 100 ? 12.281 -1.042 -0.962 1 98.31 100 THR A O 1
ATOM 787 N N . GLY A 1 101 ? 11.297 -3.068 -0.627 1 96.94 101 GLY A N 1
ATOM 788 C CA . GLY A 1 101 ? 9.992 -2.471 -0.866 1 96.94 101 GLY A CA 1
ATOM 789 C C . GLY A 1 101 ? 8.859 -3.242 -0.222 1 96.94 101 GLY A C 1
ATOM 790 O O . GLY A 1 101 ? 8.992 -4.434 0.059 1 96.94 101 GLY A O 1
ATOM 791 N N . GLU A 1 102 ? 7.812 -2.557 0.054 1 98.19 102 GLU A N 1
ATOM 792 C CA . GLU A 1 102 ? 6.527 -3.133 0.435 1 98.19 102 GLU A CA 1
ATOM 793 C C . GLU A 1 102 ? 5.406 -2.639 -0.476 1 98.19 102 GLU A C 1
ATOM 795 O O . GLU A 1 102 ? 5.262 -1.433 -0.688 1 98.19 102 GLU A O 1
ATOM 800 N N . THR A 1 103 ? 4.699 -3.529 -1.042 1 98.69 103 THR A N 1
ATOM 801 C CA . THR A 1 103 ? 3.59 -3.197 -1.929 1 98.69 103 THR A CA 1
ATOM 802 C C . THR A 1 103 ? 2.305 -3.873 -1.461 1 98.69 103 THR A C 1
ATOM 804 O O . THR A 1 103 ? 2.303 -5.062 -1.14 1 98.69 103 THR A O 1
ATOM 807 N N . TYR A 1 104 ? 1.287 -3.078 -1.343 1 98.75 104 TYR A N 1
ATOM 808 C CA . TYR A 1 104 ? -0.04 -3.621 -1.072 1 98.75 104 TYR A CA 1
ATOM 809 C C . TYR A 1 104 ? -0.705 -4.102 -2.357 1 98.75 104 TYR A C 1
ATOM 811 O O . TYR A 1 104 ? -0.527 -3.498 -3.418 1 98.75 104 TYR A O 1
ATOM 819 N N . CYS A 1 105 ? -1.493 -5.172 -2.217 1 98.75 105 CYS A N 1
ATOM 820 C CA . CYS A 1 105 ? -2.201 -5.715 -3.371 1 98.75 105 CYS A CA 1
ATOM 821 C C . CYS A 1 105 ? -3.555 -6.285 -2.961 1 98.75 105 CYS A C 1
ATOM 823 O O . CYS A 1 105 ? -3.658 -6.98 -1.949 1 98.75 105 CYS A O 1
ATOM 825 N N . LEU A 1 106 ? -4.582 -5.926 -3.645 1 98.44 106 LEU A N 1
ATOM 826 C CA . LEU A 1 106 ? -5.863 -6.621 -3.58 1 98.44 106 LEU A CA 1
ATOM 827 C C . LEU A 1 106 ? -6.023 -7.582 -4.754 1 98.44 106 LEU A C 1
ATOM 829 O O . LEU A 1 106 ? -6.098 -7.152 -5.906 1 98.44 106 LEU A O 1
ATOM 833 N N . ALA A 1 107 ? -6.074 -8.82 -4.441 1 98.25 107 ALA A N 1
ATOM 834 C CA . ALA A 1 107 ? -6.188 -9.852 -5.465 1 98.25 107 ALA A CA 1
ATOM 835 C C . ALA A 1 107 ? -7.613 -10.391 -5.543 1 98.25 107 ALA A C 1
ATOM 837 O O . ALA A 1 107 ? -8.266 -10.594 -4.512 1 98.25 107 ALA A O 1
ATOM 838 N N . HIS A 1 108 ? -8.086 -10.562 -6.75 1 98 108 HIS A N 1
ATOM 839 C CA . HIS A 1 108 ? -9.406 -11.117 -7.031 1 98 108 HIS A CA 1
ATOM 840 C C . HIS A 1 108 ? -9.312 -12.32 -7.961 1 98 108 HIS A C 1
ATOM 842 O O . HIS A 1 108 ? -8.688 -12.242 -9.023 1 98 108 HIS A O 1
ATOM 848 N N . TYR A 1 109 ? -9.891 -13.375 -7.535 1 96.88 109 TYR A N 1
ATOM 849 C CA . TYR A 1 109 ? -9.984 -14.594 -8.336 1 96.88 109 TYR A CA 1
ATOM 850 C C . TYR A 1 109 ? -11.445 -14.977 -8.562 1 96.88 109 TYR A C 1
ATOM 852 O O . TYR A 1 109 ? -12.164 -15.273 -7.613 1 96.88 109 TYR A O 1
ATOM 860 N N . LEU A 1 110 ? -11.828 -14.883 -9.781 1 97 110 LEU A N 1
ATOM 861 C CA . LEU A 1 110 ? -13.156 -15.336 -10.172 1 97 110 LEU A CA 1
ATOM 862 C C . LEU A 1 110 ? -13.109 -16.766 -10.703 1 97 110 LEU A C 1
ATOM 864 O O . LEU A 1 110 ? -12.383 -17.062 -11.656 1 97 110 LEU A O 1
ATOM 868 N N . SER A 1 111 ? -13.82 -17.609 -9.984 1 94.75 111 SER A N 1
ATOM 869 C CA . SER A 1 111 ? -13.859 -19.016 -10.391 1 94.75 111 SER A CA 1
ATOM 870 C C . SER A 1 111 ? -15.289 -19.547 -10.367 1 94.75 111 SER A C 1
ATOM 872 O O . SER A 1 111 ? -16.234 -18.797 -10.117 1 94.75 111 SER A O 1
ATOM 874 N N . GLU A 1 112 ? -15.398 -20.781 -10.836 1 92.5 112 GLU A N 1
ATOM 875 C CA . GLU A 1 112 ? -16.656 -21.531 -10.781 1 92.5 112 GLU A CA 1
ATOM 876 C C . GLU A 1 112 ? -16.469 -22.875 -10.062 1 92.5 112 GLU A C 1
ATOM 878 O O . GLU A 1 112 ? -15.523 -23.609 -10.344 1 92.5 112 GLU A O 1
ATOM 883 N N . LYS A 1 113 ? -17.281 -23.031 -9.07 1 86.12 113 LYS A N 1
ATOM 884 C CA . LYS A 1 113 ? -17.312 -24.297 -8.344 1 86.12 113 LYS A CA 1
ATOM 885 C C . LYS A 1 113 ? -18.719 -24.875 -8.281 1 86.12 113 LYS A C 1
ATOM 887 O O . LYS A 1 113 ? -19.656 -24.203 -7.832 1 86.12 113 LYS A O 1
ATOM 892 N N . ASP A 1 114 ? -18.812 -26.141 -8.766 1 90.25 114 ASP A N 1
ATOM 893 C CA . ASP A 1 114 ? -20.109 -26.828 -8.758 1 90.25 114 ASP A CA 1
ATOM 894 C C . ASP A 1 114 ? -21.172 -25.969 -9.438 1 90.25 114 ASP A C 1
ATOM 896 O O . ASP A 1 114 ? -22.281 -25.828 -8.906 1 90.25 114 ASP A O 1
ATOM 900 N N . GLY A 1 115 ? -20.797 -25.312 -10.438 1 89.94 115 GLY A N 1
ATOM 901 C CA . GLY A 1 115 ? -21.719 -24.547 -11.242 1 89.94 115 GLY A CA 1
ATOM 902 C C . GLY A 1 115 ? -22.031 -23.188 -10.656 1 89.94 115 GLY A C 1
ATOM 903 O O . GLY A 1 115 ? -22.859 -22.453 -11.195 1 89.94 115 GLY A O 1
ATOM 904 N N . GLN A 1 116 ? -21.406 -22.875 -9.562 1 93.5 116 GLN A N 1
ATOM 905 C CA . GLN A 1 116 ? -21.656 -21.594 -8.922 1 93.5 116 GLN A CA 1
ATOM 906 C C . GLN A 1 116 ? -20.438 -20.672 -9.039 1 93.5 116 GLN A C 1
ATOM 908 O O . GLN A 1 116 ? -19.328 -21.078 -8.703 1 93.5 116 GLN A O 1
ATOM 913 N N . ARG A 1 117 ? -20.734 -19.453 -9.523 1 95.19 117 ARG A N 1
ATOM 914 C CA . ARG A 1 117 ? -19.703 -18.422 -9.609 1 95.19 117 ARG A CA 1
ATOM 915 C C . ARG A 1 117 ? -19.281 -17.953 -8.219 1 95.19 117 ARG A C 1
ATOM 917 O O . ARG A 1 117 ? -20.141 -17.672 -7.375 1 95.19 117 ARG A O 1
ATOM 924 N N . GLN A 1 118 ? -17.938 -17.938 -8.039 1 95.62 118 GLN A N 1
ATOM 925 C CA . GLN A 1 118 ? -17.406 -17.547 -6.734 1 95.62 118 GLN A CA 1
ATOM 926 C C . GLN A 1 118 ? -16.281 -16.531 -6.875 1 95.62 118 GLN A C 1
ATOM 928 O O . GLN A 1 118 ? -15.484 -16.594 -7.816 1 95.62 118 GLN A O 1
ATOM 933 N N . MET A 1 119 ? -16.266 -15.609 -5.945 1 96.56 119 MET A N 1
ATOM 934 C CA . MET A 1 119 ? -15.172 -14.648 -5.832 1 96.56 119 MET A CA 1
ATOM 935 C C . MET A 1 119 ? -14.312 -14.953 -4.613 1 96.56 119 MET A C 1
ATOM 937 O O . MET A 1 119 ? -14.812 -15.008 -3.488 1 96.56 119 MET A O 1
ATOM 941 N N . TRP A 1 120 ? -13.078 -15.258 -4.895 1 96.44 120 TRP A N 1
ATOM 942 C CA . TRP A 1 120 ? -12.07 -15.273 -3.834 1 96.44 120 TRP A CA 1
ATOM 943 C C . TRP A 1 120 ? -11.242 -14 -3.846 1 96.44 120 TRP A C 1
ATOM 945 O O . TRP A 1 120 ? -10.633 -13.648 -4.863 1 96.44 120 TRP A O 1
ATOM 955 N N . GLN A 1 121 ? -11.289 -13.273 -2.74 1 97.25 121 GLN A N 1
ATOM 956 C CA . GLN A 1 121 ? -10.539 -12.031 -2.586 1 97.25 121 GLN A CA 1
ATOM 957 C C . GLN A 1 121 ? -9.484 -12.156 -1.488 1 97.25 121 GLN A C 1
ATOM 959 O O . GLN A 1 121 ? -9.727 -12.789 -0.458 1 97.25 121 GLN A O 1
ATOM 964 N N . ALA A 1 122 ? -8.367 -11.562 -1.748 1 97.69 122 ALA A N 1
ATOM 965 C CA . ALA A 1 122 ? -7.289 -11.586 -0.762 1 97.69 122 ALA A CA 1
ATOM 966 C C . ALA A 1 122 ? -6.598 -10.234 -0.678 1 97.69 122 ALA A C 1
ATOM 968 O O . ALA A 1 122 ? -6.363 -9.578 -1.7 1 97.69 122 ALA A O 1
ATOM 969 N N . SER A 1 123 ? -6.375 -9.773 0.549 1 98.25 123 SER A N 1
ATOM 970 C CA . SER A 1 123 ? -5.449 -8.672 0.783 1 98.25 123 SER A CA 1
ATOM 971 C C . SER A 1 123 ? -4.023 -9.18 0.978 1 98.25 123 SER A C 1
ATOM 973 O O . SER A 1 123 ? -3.76 -9.977 1.881 1 98.25 123 SER A O 1
ATOM 975 N N . LEU A 1 124 ? -3.16 -8.695 0.129 1 98.31 124 LEU A N 1
ATOM 976 C CA . LEU A 1 124 ? -1.777 -9.156 0.114 1 98.31 124 LEU A CA 1
ATOM 977 C C . LEU A 1 124 ? -0.818 -8.008 0.41 1 98.31 124 LEU A C 1
ATOM 979 O O . LEU A 1 124 ? -1.102 -6.859 0.075 1 98.31 124 LEU A O 1
ATOM 983 N N . ARG A 1 125 ? 0.325 -8.375 1.041 1 98.31 125 ARG A N 1
ATOM 984 C CA . ARG A 1 125 ? 1.515 -7.531 1.069 1 98.31 125 ARG A CA 1
ATOM 985 C C . ARG A 1 125 ? 2.725 -8.273 0.511 1 98.31 125 ARG A C 1
ATOM 987 O O . ARG A 1 125 ? 2.973 -9.422 0.866 1 98.31 125 ARG A O 1
ATOM 994 N N . TYR A 1 126 ? 3.41 -7.566 -0.351 1 98.62 126 TYR A N 1
ATOM 995 C CA . TYR A 1 126 ? 4.691 -8.047 -0.856 1 98.62 126 TYR A CA 1
ATOM 996 C C . TYR A 1 126 ? 5.852 -7.344 -0.16 1 98.62 126 TYR A C 1
ATOM 998 O O . TYR A 1 126 ? 5.949 -6.113 -0.197 1 98.62 126 TYR A O 1
ATOM 1006 N N . HIS A 1 127 ? 6.641 -8.055 0.499 1 98.5 127 HIS A N 1
ATOM 1007 C CA . HIS A 1 127 ? 7.934 -7.562 0.957 1 98.5 127 HIS A CA 1
ATOM 1008 C C . HIS A 1 127 ? 9.062 -8.031 0.038 1 98.5 127 HIS A C 1
ATOM 1010 O O . HIS A 1 127 ? 9.367 -9.227 -0.018 1 98.5 127 HIS A O 1
ATOM 1016 N N . ASP A 1 128 ? 9.68 -7.078 -0.547 1 98.75 128 ASP A N 1
ATOM 1017 C CA . ASP A 1 128 ? 10.594 -7.434 -1.626 1 98.75 128 ASP A CA 1
ATOM 1018 C C . ASP A 1 128 ? 12.008 -6.945 -1.331 1 98.75 128 ASP A C 1
ATOM 1020 O O . ASP A 1 128 ? 12.195 -5.902 -0.695 1 98.75 128 ASP A O 1
ATOM 1024 N N . ILE A 1 129 ? 12.969 -7.664 -1.788 1 98.88 129 ILE A N 1
ATOM 1025 C CA . ILE A 1 129 ? 14.328 -7.207 -2.049 1 98.88 129 ILE A CA 1
ATOM 1026 C C . ILE A 1 129 ? 14.641 -7.34 -3.537 1 98.88 129 ILE A C 1
ATOM 1028 O O . ILE A 1 129 ? 14.484 -8.422 -4.117 1 98.88 129 ILE A O 1
ATOM 1032 N N . LEU A 1 130 ? 14.992 -6.262 -4.121 1 98.88 130 LEU A N 1
ATOM 1033 C CA . LEU A 1 130 ? 15.367 -6.258 -5.531 1 98.88 130 LEU A CA 1
ATOM 1034 C C . LEU A 1 130 ? 16.859 -5.941 -5.695 1 98.88 130 LEU A C 1
ATOM 1036 O O . LEU A 1 130 ? 17.422 -5.184 -4.91 1 98.88 130 LEU A O 1
ATOM 1040 N N . LYS A 1 131 ? 17.391 -6.496 -6.742 1 98.81 131 LYS A N 1
ATOM 1041 C CA . LYS A 1 131 ? 18.797 -6.258 -7.074 1 98.81 131 LYS A CA 1
ATOM 1042 C C . LYS A 1 131 ? 18.938 -5.766 -8.516 1 98.81 131 LYS A C 1
ATOM 1044 O O . LYS A 1 131 ? 18.266 -6.258 -9.414 1 98.81 131 LYS A O 1
ATOM 1049 N N . LYS A 1 132 ? 19.781 -4.859 -8.633 1 98.56 132 LYS A N 1
ATOM 1050 C CA . LYS A 1 132 ? 20.141 -4.367 -9.961 1 98.56 132 LYS A CA 1
ATOM 1051 C C . LYS A 1 132 ? 21.172 -5.273 -10.617 1 98.56 132 LYS A C 1
ATOM 1053 O O . LYS A 1 132 ? 22.25 -5.516 -10.055 1 98.56 132 LYS A O 1
ATOM 1058 N N . GLN A 1 133 ? 20.828 -5.711 -11.758 1 97.81 133 GLN A N 1
ATOM 1059 C CA . GLN A 1 133 ? 21.719 -6.621 -12.477 1 97.81 133 GLN A CA 1
ATOM 1060 C C . GLN A 1 133 ? 22.75 -5.848 -13.297 1 97.81 133 GLN A C 1
ATOM 1062 O O . GLN A 1 133 ? 22.656 -4.625 -13.414 1 97.81 133 GLN A O 1
ATOM 1067 N N . ASP A 1 134 ? 23.703 -6.551 -13.875 1 95.38 134 ASP A N 1
ATOM 1068 C CA . ASP A 1 134 ? 24.812 -5.941 -14.609 1 95.38 134 ASP A CA 1
ATOM 1069 C C . ASP A 1 134 ? 24.297 -5.16 -15.82 1 95.38 134 ASP A C 1
ATOM 1071 O O . ASP A 1 134 ? 24.906 -4.156 -16.203 1 95.38 134 ASP A O 1
ATOM 1075 N N . ASP A 1 135 ? 23.234 -5.543 -16.328 1 94.56 135 ASP A N 1
ATOM 1076 C CA . ASP A 1 135 ? 22.688 -4.871 -17.5 1 94.56 135 ASP A CA 1
ATOM 1077 C C . ASP A 1 135 ? 21.781 -3.703 -17.094 1 94.56 135 ASP A C 1
ATOM 1079 O O . ASP A 1 135 ? 21.188 -3.045 -17.953 1 94.56 135 ASP A O 1
ATOM 1083 N N . GLY A 1 136 ? 21.625 -3.527 -15.844 1 95.25 136 GLY A N 1
ATOM 1084 C CA . GLY A 1 136 ? 20.891 -2.379 -15.359 1 95.25 136 GLY A CA 1
ATOM 1085 C C . GLY A 1 136 ? 19.453 -2.713 -14.984 1 95.25 136 GLY A C 1
ATOM 1086 O O . GLY A 1 136 ? 18.75 -1.894 -14.383 1 95.25 136 GLY A O 1
ATOM 1087 N N . PHE A 1 137 ? 19.047 -3.904 -15.32 1 96 137 PHE A N 1
ATOM 1088 C CA . PHE A 1 137 ? 17.688 -4.301 -15.031 1 96 137 PHE A CA 1
ATOM 1089 C C . PHE A 1 137 ? 17.547 -4.75 -13.578 1 96 137 PHE A C 1
ATOM 1091 O O . PHE A 1 137 ? 18.438 -5.398 -13.039 1 96 137 PHE A O 1
ATOM 1098 N N . TRP A 1 138 ? 16.453 -4.367 -12.984 1 98.69 138 TRP A N 1
ATOM 1099 C CA . TRP A 1 138 ? 16.141 -4.785 -11.625 1 98.69 138 TRP A CA 1
ATOM 1100 C C . TRP A 1 138 ? 15.344 -6.082 -11.617 1 98.69 138 TRP A C 1
ATOM 1102 O O . TRP A 1 138 ? 14.461 -6.273 -12.453 1 98.69 138 TRP A O 1
ATOM 1112 N N . GLN A 1 139 ? 15.664 -6.965 -10.68 1 98.88 139 GLN A N 1
ATOM 1113 C CA . GLN A 1 139 ? 14.945 -8.219 -10.5 1 98.88 139 GLN A CA 1
ATOM 1114 C C . GLN A 1 139 ? 14.711 -8.508 -9.016 1 98.88 139 GLN A C 1
ATOM 1116 O O . GLN A 1 139 ? 15.469 -8.047 -8.164 1 98.88 139 GLN A O 1
ATOM 1121 N N . PHE A 1 140 ? 13.688 -9.266 -8.742 1 98.88 140 PHE A N 1
ATOM 1122 C CA . PHE A 1 140 ? 13.43 -9.695 -7.371 1 98.88 140 PHE A CA 1
ATOM 1123 C C . PHE A 1 140 ? 14.484 -10.703 -6.918 1 98.88 140 PHE A C 1
ATOM 1125 O O . PHE A 1 140 ? 14.68 -11.742 -7.555 1 98.88 140 PHE A O 1
ATOM 1132 N N . ALA A 1 141 ? 15.164 -10.398 -5.879 1 98.88 141 ALA A N 1
ATOM 1133 C CA . ALA A 1 141 ? 16 -11.383 -5.191 1 98.88 141 ALA A CA 1
ATOM 1134 C C . ALA A 1 141 ? 15.211 -12.125 -4.117 1 98.88 141 ALA A C 1
ATOM 1136 O O . ALA A 1 141 ? 15.477 -13.297 -3.844 1 98.88 141 ALA A O 1
ATOM 1137 N N . GLU A 1 142 ? 14.328 -11.445 -3.535 1 98.81 142 GLU A N 1
ATOM 1138 C CA . GLU A 1 142 ? 13.461 -12.008 -2.504 1 98.81 142 GLU A CA 1
ATOM 1139 C C . GLU A 1 142 ? 12.062 -11.398 -2.57 1 98.81 142 GLU A C 1
ATOM 1141 O O . GLU A 1 142 ? 11.906 -10.195 -2.764 1 98.81 142 GLU A O 1
ATOM 1146 N N . ARG A 1 143 ? 11.047 -12.242 -2.436 1 98.75 143 ARG A N 1
ATOM 1147 C CA . ARG A 1 143 ? 9.68 -11.82 -2.158 1 98.75 143 ARG A CA 1
ATOM 1148 C C . ARG A 1 143 ? 9.047 -12.688 -1.073 1 98.75 143 ARG A C 1
ATOM 1150 O O . ARG A 1 143 ? 8.969 -13.906 -1.214 1 98.75 143 ARG A O 1
ATOM 1157 N N . LYS A 1 144 ? 8.672 -12.039 -0.082 1 98.5 144 LYS A N 1
ATOM 1158 C CA . LYS A 1 144 ? 7.738 -12.609 0.886 1 98.5 144 LYS A CA 1
ATOM 1159 C C . LYS A 1 144 ? 6.312 -12.141 0.615 1 98.5 144 LYS A C 1
ATOM 1161 O O . LYS A 1 144 ? 6.004 -10.953 0.767 1 98.5 144 LYS A O 1
ATOM 1166 N N . LEU A 1 145 ? 5.527 -13.031 0.085 1 98.44 145 LEU A N 1
ATOM 1167 C CA . LEU A 1 145 ? 4.113 -12.773 -0.155 1 98.44 145 LEU A CA 1
ATOM 1168 C C . LEU A 1 145 ? 3.281 -13.102 1.081 1 98.44 145 LEU A C 1
ATOM 1170 O O . LEU A 1 145 ? 3.158 -14.273 1.455 1 98.44 145 LEU A O 1
ATOM 1174 N N . ILE A 1 146 ? 2.732 -12.078 1.692 1 98.06 146 ILE A N 1
ATOM 1175 C CA . ILE A 1 146 ? 1.97 -12.219 2.928 1 98.06 146 ILE A CA 1
ATOM 1176 C C . ILE A 1 146 ? 0.479 -12.062 2.635 1 98.06 146 ILE A C 1
ATOM 1178 O O . ILE A 1 146 ? 0.045 -11.031 2.115 1 98.06 146 ILE A O 1
ATOM 1182 N N . VAL A 1 147 ? -0.265 -13.094 2.961 1 97.62 147 VAL A N 1
ATOM 1183 C CA . VAL A 1 147 ? -1.718 -12.984 2.867 1 97.62 147 VAL A CA 1
ATOM 1184 C C . VAL A 1 147 ? -2.287 -12.477 4.188 1 97.62 147 VAL A C 1
ATOM 1186 O O . VAL A 1 147 ? -2.295 -13.195 5.188 1 97.62 147 VAL A O 1
ATOM 1189 N N . ASP A 1 148 ? -2.785 -11.297 4.207 1 96.44 148 ASP A N 1
ATOM 1190 C CA . ASP A 1 148 ? -3.312 -10.703 5.434 1 96.44 148 ASP A CA 1
ATOM 1191 C C . ASP A 1 148 ? -4.703 -11.25 5.754 1 96.44 148 ASP A C 1
ATOM 1193 O O . ASP A 1 148 ? -4.961 -11.672 6.883 1 96.44 148 ASP A O 1
ATOM 1197 N N . TRP A 1 149 ? -5.566 -11.258 4.789 1 96.06 149 TRP A N 1
ATOM 1198 C CA . TRP A 1 149 ? -6.887 -11.859 4.938 1 96.06 149 TRP A CA 1
ATOM 1199 C C . TRP A 1 149 ? -7.43 -12.312 3.586 1 96.06 149 TRP A C 1
ATOM 1201 O O . TRP A 1 149 ? -6.977 -11.852 2.537 1 96.06 149 TRP A O 1
ATOM 1211 N N . THR A 1 150 ? -8.344 -13.227 3.654 1 96.94 150 THR A N 1
ATOM 1212 C CA . THR A 1 150 ? -9.055 -13.711 2.477 1 96.94 150 THR A CA 1
ATOM 1213 C C . THR A 1 150 ? -10.562 -13.695 2.713 1 96.94 150 THR A C 1
ATOM 1215 O O . THR A 1 150 ? -11.016 -13.656 3.859 1 96.94 150 THR A O 1
ATOM 1218 N N . GLU A 1 151 ? -11.266 -13.648 1.639 1 96.56 151 GLU A N 1
ATOM 1219 C CA . GLU A 1 151 ? -12.719 -13.773 1.67 1 96.56 151 GLU A CA 1
ATOM 1220 C C . GLU A 1 151 ? -13.234 -14.508 0.437 1 96.56 151 GLU A C 1
ATOM 1222 O O . GLU A 1 151 ? -12.797 -14.242 -0.683 1 96.56 151 GLU A O 1
ATOM 1227 N N . THR A 1 152 ? -14.141 -15.438 0.69 1 95.75 152 THR A N 1
ATOM 1228 C CA . THR A 1 152 ? -14.82 -16.156 -0.381 1 95.75 152 THR A CA 1
ATOM 1229 C C . THR A 1 152 ? -16.328 -15.883 -0.34 1 95.75 152 THR A C 1
ATOM 1231 O O . THR A 1 152 ? -16.953 -15.961 0.722 1 95.75 152 THR A O 1
ATOM 1234 N N . ARG A 1 153 ? -16.844 -15.516 -1.466 1 94.25 153 ARG A N 1
ATOM 1235 C CA . ARG A 1 153 ? -18.281 -15.234 -1.511 1 94.25 153 ARG A CA 1
ATOM 1236 C C . ARG A 1 153 ? -18.859 -15.633 -2.859 1 94.25 153 ARG A C 1
ATOM 1238 O O . ARG A 1 153 ? -18.172 -15.617 -3.877 1 94.25 153 ARG A O 1
ATOM 1245 N N . PRO A 1 154 ? -20.188 -15.969 -2.811 1 94.25 154 PRO A N 1
ATOM 1246 C CA . PRO A 1 154 ? -20.859 -16.109 -4.113 1 94.25 154 PRO A CA 1
ATOM 1247 C C . PRO A 1 154 ? -20.812 -14.812 -4.93 1 94.25 154 PRO A C 1
ATOM 1249 O O . PRO A 1 154 ? -20.781 -13.719 -4.359 1 94.25 154 PRO A O 1
ATOM 1252 N N . SER A 1 155 ? -20.672 -15.023 -6.141 1 94.69 155 SER A N 1
ATOM 1253 C CA . SER A 1 155 ? -20.625 -13.891 -7.051 1 94.69 155 SER A CA 1
ATOM 1254 C C . SER A 1 155 ? -21.688 -14.008 -8.141 1 94.69 155 SER A C 1
ATOM 1256 O O . SER A 1 155 ? -21.922 -15.094 -8.672 1 94.69 155 SER A O 1
ATOM 1258 N N . ASN A 1 156 ? -22.406 -12.883 -8.352 1 92.31 156 ASN A N 1
ATOM 1259 C CA . ASN A 1 156 ? -23.328 -12.742 -9.477 1 92.31 156 ASN A CA 1
ATOM 1260 C C . ASN A 1 156 ? -22.953 -11.562 -10.367 1 92.31 156 ASN A C 1
ATOM 1262 O O . ASN A 1 156 ? -22.625 -10.484 -9.867 1 92.31 156 ASN A O 1
ATOM 1266 N N . PRO A 1 157 ? -22.875 -11.93 -11.703 1 89.19 157 PRO A N 1
ATOM 1267 C CA . PRO A 1 157 ? -22.516 -10.805 -12.562 1 89.19 157 PRO A CA 1
ATOM 1268 C C . PRO A 1 157 ? -23.484 -9.641 -12.453 1 89.19 157 PRO A C 1
ATOM 1270 O O . PRO A 1 157 ? -24.656 -9.844 -12.148 1 89.19 157 PRO A O 1
ATOM 1273 N N . MET B 1 1 ? -1.843 25.297 -10.023 1 47.19 1 MET B N 1
ATOM 1274 C CA . MET B 1 1 ? -1.579 25.406 -11.453 1 47.19 1 MET B CA 1
ATOM 1275 C C . MET B 1 1 ? -0.323 24.641 -11.836 1 47.19 1 MET B C 1
ATOM 1277 O O . MET B 1 1 ? 0.568 24.438 -11.016 1 47.19 1 MET B O 1
ATOM 1281 N N . ALA B 1 2 ? -0.567 23.781 -12.789 1 53.28 2 ALA B N 1
ATOM 1282 C CA . ALA B 1 2 ? 0.599 23.047 -13.273 1 53.28 2 ALA B CA 1
ATOM 1283 C C . ALA B 1 2 ? 1.743 24 -13.609 1 53.28 2 ALA B C 1
ATOM 1285 O O . ALA B 1 2 ? 1.543 25 -14.305 1 53.28 2 ALA B O 1
ATOM 1286 N N . THR B 1 3 ? 2.629 24.109 -12.656 1 64.31 3 THR B N 1
ATOM 1287 C CA . THR B 1 3 ? 3.771 24.922 -13.055 1 64.31 3 THR B CA 1
ATOM 1288 C C . THR B 1 3 ? 4.527 24.266 -14.211 1 64.31 3 THR B C 1
ATOM 1290 O O . THR B 1 3 ? 4.598 23.031 -14.289 1 64.31 3 THR B O 1
ATOM 1293 N N . THR B 1 4 ? 4.691 24.891 -15.242 1 73.62 4 THR B N 1
ATOM 1294 C CA . THR B 1 4 ? 5.41 24.422 -16.422 1 73.62 4 THR B CA 1
ATOM 1295 C C . THR B 1 4 ? 6.914 24.422 -16.172 1 73.62 4 THR B C 1
ATOM 1297 O O . THR B 1 4 ? 7.691 24.016 -17.047 1 73.62 4 THR B O 1
ATOM 1300 N N . ALA B 1 5 ? 7.242 24.938 -14.938 1 82.62 5 ALA B N 1
ATOM 1301 C CA . ALA B 1 5 ? 8.672 24.922 -14.641 1 82.62 5 ALA B CA 1
ATOM 1302 C C . ALA B 1 5 ? 9.172 23.484 -14.469 1 82.62 5 ALA B C 1
ATOM 1304 O O . ALA B 1 5 ? 8.43 22.609 -14.016 1 82.62 5 ALA B O 1
ATOM 1305 N N . PRO B 1 6 ? 10.359 23.281 -14.883 1 87 6 PRO B N 1
ATOM 1306 C CA . PRO B 1 6 ? 10.906 21.938 -14.719 1 87 6 PRO B CA 1
ATOM 1307 C C . PRO B 1 6 ? 10.953 21.5 -13.258 1 87 6 PRO B C 1
ATOM 1309 O O . PRO B 1 6 ? 11.164 22.328 -12.367 1 87 6 PRO B O 1
ATOM 1312 N N . LEU B 1 7 ? 10.711 20.297 -13.055 1 89.06 7 LEU B N 1
ATOM 1313 C CA . LEU B 1 7 ? 10.82 19.672 -11.734 1 89.06 7 LEU B CA 1
ATOM 1314 C C . LEU B 1 7 ? 12.258 19.688 -11.242 1 89.06 7 LEU B C 1
ATOM 1316 O O . LEU B 1 7 ? 13.133 19.078 -11.852 1 89.06 7 LEU B O 1
ATOM 1320 N N . THR B 1 8 ? 12.5 20.391 -10.109 1 92.56 8 THR B N 1
ATOM 1321 C CA . THR B 1 8 ? 13.852 20.375 -9.555 1 92.56 8 THR B CA 1
ATOM 1322 C C . THR B 1 8 ? 14.109 19.094 -8.781 1 92.56 8 THR B C 1
ATOM 1324 O O . THR B 1 8 ? 13.172 18.438 -8.312 1 92.56 8 THR B O 1
ATOM 1327 N N . PRO B 1 9 ? 15.375 18.656 -8.625 1 94 9 PRO B N 1
ATOM 1328 C CA . PRO B 1 9 ? 15.695 17.484 -7.824 1 94 9 PRO B CA 1
ATOM 1329 C C . PRO B 1 9 ? 15.203 17.594 -6.383 1 94 9 PRO B C 1
ATOM 1331 O O . PRO B 1 9 ? 14.836 16.594 -5.77 1 94 9 PRO B O 1
ATOM 1334 N N . GLU B 1 10 ? 15.227 18.781 -5.84 1 92.88 10 GLU B N 1
ATOM 1335 C CA . GLU B 1 10 ? 14.742 19.016 -4.484 1 92.88 10 GLU B CA 1
ATOM 1336 C C . GLU B 1 10 ? 13.234 18.781 -4.391 1 92.88 10 GLU B C 1
ATOM 1338 O O . GLU B 1 10 ? 12.758 18.094 -3.482 1 92.88 10 GLU B O 1
ATOM 1343 N N . GLU B 1 11 ? 12.555 19.328 -5.379 1 94.12 11 GLU B N 1
ATOM 1344 C CA . GLU B 1 11 ? 11.109 19.125 -5.395 1 94.12 11 GLU B CA 1
ATOM 1345 C C . GLU B 1 11 ? 10.758 17.656 -5.602 1 94.12 11 GLU B C 1
ATOM 1347 O O . GLU B 1 11 ? 9.805 17.141 -5.004 1 94.12 11 GLU B O 1
ATOM 1352 N N . ALA B 1 12 ? 11.531 17.047 -6.473 1 94.94 12 ALA B N 1
ATOM 1353 C CA . ALA B 1 12 ? 11.312 15.617 -6.699 1 94.94 12 ALA B CA 1
ATOM 1354 C C . ALA B 1 12 ? 11.484 14.82 -5.41 1 94.94 12 ALA B C 1
ATOM 1356 O O . ALA B 1 12 ? 10.672 13.945 -5.102 1 94.94 12 ALA B O 1
ATOM 1357 N N . ARG B 1 13 ? 12.461 15.141 -4.633 1 95.44 13 ARG B N 1
ATOM 1358 C CA . ARG B 1 13 ? 12.688 14.484 -3.35 1 95.44 13 ARG B CA 1
ATOM 1359 C C . ARG B 1 13 ? 11.547 14.773 -2.377 1 95.44 13 ARG B C 1
ATOM 1361 O O . ARG B 1 13 ? 11.078 13.875 -1.673 1 95.44 13 ARG B O 1
ATOM 1368 N N . ASP B 1 14 ? 11.109 15.977 -2.365 1 96.31 14 ASP B N 1
ATOM 1369 C CA . ASP B 1 14 ? 10.016 16.359 -1.477 1 96.31 14 ASP B CA 1
ATOM 1370 C C . ASP B 1 14 ? 8.742 15.578 -1.799 1 96.31 14 ASP B C 1
ATOM 1372 O O . ASP B 1 14 ? 8.047 15.117 -0.893 1 96.31 14 ASP B O 1
ATOM 1376 N N . ARG B 1 15 ? 8.453 15.391 -3.08 1 96.06 15 ARG B N 1
ATOM 1377 C CA . ARG B 1 15 ? 7.266 14.641 -3.482 1 96.06 15 ARG B CA 1
ATOM 1378 C C . ARG B 1 15 ? 7.352 13.188 -3.029 1 96.06 15 ARG B C 1
ATOM 1380 O O . ARG B 1 15 ? 6.363 12.617 -2.57 1 96.06 15 ARG B O 1
ATOM 1387 N N . LEU B 1 16 ? 8.531 12.656 -3.127 1 95.56 16 LEU B N 1
ATOM 1388 C CA . LEU B 1 16 ? 8.734 11.289 -2.658 1 95.56 16 LEU B CA 1
ATOM 1389 C C . LEU B 1 16 ? 8.57 11.203 -1.144 1 95.56 16 LEU B C 1
ATOM 1391 O O . LEU B 1 16 ? 7.969 10.258 -0.631 1 95.56 16 LEU B O 1
ATOM 1395 N N . ASN B 1 17 ? 9.078 12.148 -0.452 1 96.5 17 ASN B N 1
ATOM 1396 C CA . ASN B 1 17 ? 8.992 12.164 1.004 1 96.5 17 ASN B CA 1
ATOM 1397 C C . ASN B 1 17 ? 7.547 12.32 1.475 1 96.5 17 ASN B C 1
ATOM 1399 O O . ASN B 1 17 ? 7.125 11.664 2.432 1 96.5 17 ASN B O 1
ATOM 1403 N N . ILE B 1 18 ? 6.789 13.164 0.826 1 97.75 18 ILE B N 1
ATOM 1404 C CA . ILE B 1 18 ? 5.383 13.367 1.165 1 97.75 18 ILE B CA 1
ATOM 1405 C C . ILE B 1 18 ? 4.602 12.07 0.927 1 97.75 18 ILE B C 1
ATOM 1407 O O . ILE B 1 18 ? 3.828 11.641 1.784 1 97.75 18 ILE B O 1
ATOM 1411 N N . ARG B 1 19 ? 4.855 11.469 -0.179 1 96.69 19 ARG B N 1
ATOM 1412 C CA . ARG B 1 19 ? 4.199 10.195 -0.469 1 96.69 19 ARG B CA 1
ATOM 1413 C C . ARG B 1 19 ? 4.535 9.156 0.595 1 96.69 19 ARG B C 1
ATOM 1415 O O . ARG B 1 19 ? 3.656 8.414 1.039 1 96.69 19 ARG B O 1
ATOM 1422 N N . ARG B 1 20 ? 5.727 9.148 0.984 1 96.31 20 ARG B N 1
ATOM 1423 C CA . ARG B 1 20 ? 6.16 8.195 2 1 96.31 20 ARG B CA 1
ATOM 1424 C C . ARG B 1 20 ? 5.406 8.414 3.309 1 96.31 20 ARG B C 1
ATOM 1426 O O . ARG B 1 20 ? 5.035 7.453 3.984 1 96.31 20 ARG B O 1
ATOM 1433 N N . VAL B 1 21 ? 5.211 9.625 3.709 1 97.81 21 VAL B N 1
ATOM 1434 C CA . VAL B 1 21 ? 4.473 9.922 4.934 1 97.81 21 VAL B CA 1
ATOM 1435 C C . VAL B 1 21 ? 3.049 9.383 4.824 1 97.81 21 VAL B C 1
ATOM 1437 O O . VAL B 1 21 ? 2.549 8.742 5.754 1 97.81 21 VAL B O 1
ATOM 1440 N N . ILE B 1 22 ? 2.441 9.602 3.68 1 98.31 22 ILE B N 1
ATOM 1441 C CA . ILE B 1 22 ? 1.067 9.18 3.436 1 98.31 22 ILE B CA 1
ATOM 1442 C C . ILE B 1 22 ? 0.98 7.652 3.492 1 98.31 22 ILE B C 1
ATOM 1444 O O . ILE B 1 22 ? 0.091 7.102 4.145 1 98.31 22 ILE B O 1
ATOM 1448 N N . GLU B 1 23 ? 1.88 7.023 2.91 1 97.88 23 GLU B N 1
ATOM 1449 C CA . GLU B 1 23 ? 1.906 5.566 2.873 1 97.88 23 GLU B CA 1
ATOM 1450 C C . GLU B 1 23 ? 2.209 4.984 4.25 1 97.88 23 GLU B C 1
ATOM 1452 O O . GLU B 1 23 ? 1.612 3.982 4.652 1 97.88 23 GLU B O 1
ATOM 1457 N N . ARG B 1 24 ? 3.129 5.609 4.949 1 97.62 24 ARG B N 1
ATOM 1458 C CA . ARG B 1 24 ? 3.506 5.137 6.277 1 97.62 24 ARG B CA 1
ATOM 1459 C C . ARG B 1 24 ? 2.328 5.223 7.242 1 97.62 24 ARG B C 1
ATOM 1461 O O . ARG B 1 24 ? 2.182 4.375 8.125 1 97.62 24 ARG B O 1
ATOM 1468 N N . TYR B 1 25 ? 1.487 6.199 7.039 1 98.38 25 TYR B N 1
ATOM 1469 C CA . TYR B 1 25 ? 0.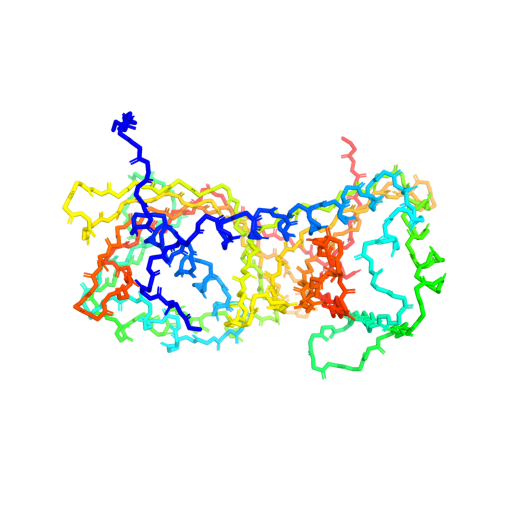285 6.312 7.855 1 98.38 25 TYR B CA 1
ATOM 1470 C C . TYR B 1 25 ? -0.54 5.035 7.793 1 98.38 25 TYR B C 1
ATOM 1472 O O . TYR B 1 25 ? -0.897 4.469 8.828 1 98.38 25 TYR B O 1
ATOM 1480 N N . SER B 1 26 ? -0.791 4.562 6.633 1 98.19 26 SER B N 1
ATOM 1481 C CA . SER B 1 26 ? -1.569 3.346 6.43 1 98.19 26 SER B CA 1
ATOM 1482 C C . SER B 1 26 ? -0.836 2.123 6.973 1 98.19 26 SER B C 1
ATOM 1484 O O . SER B 1 26 ? -1.451 1.241 7.574 1 98.19 26 SER B O 1
ATOM 1486 N N . GLN B 1 27 ? 0.481 2.082 6.762 1 97.56 27 GLN B N 1
ATOM 1487 C CA . GLN B 1 27 ? 1.269 0.953 7.246 1 97.56 27 GLN B CA 1
ATOM 1488 C C . GLN B 1 27 ? 1.22 0.858 8.766 1 97.56 27 GLN B C 1
ATOM 1490 O O . GLN B 1 27 ? 1.084 -0.234 9.32 1 97.56 27 GLN B O 1
ATOM 1495 N N . CYS B 1 28 ? 1.385 2.016 9.406 1 98 28 CYS B N 1
ATOM 1496 C CA . CYS B 1 28 ? 1.305 2.045 10.859 1 98 28 CYS B CA 1
ATOM 1497 C C . CYS B 1 28 ? -0.062 1.571 11.344 1 98 28 CYS B C 1
ATOM 1499 O O . CYS B 1 28 ? -0.156 0.813 12.312 1 98 28 CYS B O 1
ATOM 1501 N N . ALA B 1 29 ? -1.161 2.02 10.695 1 97.62 29 ALA B N 1
ATOM 1502 C CA . ALA B 1 29 ? -2.51 1.589 11.055 1 97.62 29 ALA B CA 1
ATOM 1503 C C . ALA B 1 29 ? -2.646 0.072 10.961 1 97.62 29 ALA B C 1
ATOM 1505 O O . ALA B 1 29 ? -3.143 -0.573 11.883 1 97.62 29 ALA B O 1
ATOM 1506 N N . ASP B 1 30 ? -2.129 -0.488 9.898 1 97 30 ASP B N 1
ATOM 1507 C CA . ASP B 1 30 ? -2.332 -1.903 9.609 1 97 30 ASP B CA 1
ATOM 1508 C C . ASP B 1 30 ? -1.429 -2.779 10.469 1 97 30 ASP B C 1
ATOM 1510 O O . ASP B 1 30 ? -1.648 -3.986 10.586 1 97 30 ASP B O 1
ATOM 1514 N N . ARG B 1 31 ? -0.383 -2.178 11.086 1 95.44 31 ARG B N 1
ATOM 1515 C CA . ARG B 1 31 ? 0.509 -2.91 11.984 1 95.44 31 ARG B CA 1
ATOM 1516 C C . ARG B 1 31 ? 0.22 -2.576 13.438 1 95.44 31 ARG B C 1
ATOM 1518 O O . ARG B 1 31 ? 0.923 -3.041 14.344 1 95.44 31 ARG B O 1
ATOM 1525 N N . CYS B 1 32 ? -0.737 -1.719 13.703 1 94.94 32 CYS B N 1
ATOM 1526 C CA . CYS B 1 32 ? -1.147 -1.315 15.039 1 94.94 32 CYS B CA 1
ATOM 1527 C C . CYS B 1 32 ? 0 -0.641 15.781 1 94.94 32 CYS B C 1
ATOM 1529 O O . CYS B 1 32 ? 0.335 -1.031 16.906 1 94.94 32 CYS B O 1
ATOM 1531 N N . LEU B 1 33 ? 0.531 0.348 15.125 1 97.12 33 LEU B N 1
ATOM 1532 C CA . LEU B 1 33 ? 1.589 1.176 15.695 1 97.12 33 LEU B CA 1
ATOM 1533 C C . LEU B 1 33 ? 1.103 2.604 15.914 1 97.12 33 LEU B C 1
ATOM 1535 O O . LEU B 1 33 ? 1.539 3.527 15.219 1 97.12 33 LEU B O 1
ATOM 1539 N N . PRO B 1 34 ? 0.252 2.781 16.953 1 97.31 34 PRO B N 1
ATOM 1540 C CA . PRO B 1 34 ? -0.445 4.062 17.109 1 97.31 34 PRO B CA 1
ATOM 1541 C C . PRO B 1 34 ? 0.501 5.215 17.422 1 97.31 34 PRO B C 1
ATOM 1543 O O . PRO B 1 34 ? 0.274 6.348 16.984 1 97.31 34 PRO B O 1
ATOM 1546 N N . GLU B 1 35 ? 1.566 4.996 18.219 1 97.94 35 GLU B N 1
ATOM 1547 C CA . GLU B 1 35 ? 2.5 6.066 18.562 1 97.94 35 GLU B CA 1
ATOM 1548 C C . GLU B 1 35 ? 3.262 6.543 17.328 1 97.94 35 GLU B C 1
ATOM 1550 O O . GLU B 1 35 ? 3.426 7.746 17.125 1 97.94 35 GLU B O 1
ATOM 1555 N N . GLU B 1 36 ? 3.715 5.566 16.531 1 98.06 36 GLU B N 1
ATOM 1556 C CA . GLU B 1 36 ? 4.395 5.926 15.289 1 98.06 36 GLU B CA 1
ATOM 1557 C C . GLU B 1 36 ? 3.441 6.629 14.328 1 98.06 36 GLU B C 1
ATOM 1559 O O . GLU B 1 36 ? 3.824 7.594 13.664 1 98.06 36 GLU B O 1
ATOM 1564 N N . GLN B 1 37 ? 2.262 6.141 14.297 1 98.38 37 GLN B N 1
ATOM 1565 C CA . GLN B 1 37 ? 1.257 6.762 13.438 1 98.38 37 GLN B CA 1
ATOM 1566 C C . GLN B 1 37 ? 1.02 8.219 13.844 1 98.38 37 GLN B C 1
ATOM 1568 O O . GLN B 1 37 ? 1.006 9.102 12.984 1 98.38 37 GLN B O 1
ATOM 1573 N N . ALA B 1 38 ? 0.921 8.461 15.125 1 98.56 38 ALA B N 1
ATOM 1574 C CA . ALA B 1 38 ? 0.699 9.812 15.641 1 98.56 38 ALA B CA 1
ATOM 1575 C C . ALA B 1 38 ? 1.903 10.711 15.359 1 98.56 38 ALA B C 1
ATOM 1577 O O . ALA B 1 38 ? 1.749 11.906 15.109 1 98.56 38 ALA B O 1
ATOM 1578 N N . SER B 1 39 ? 3.047 10.141 15.344 1 98.31 39 SER B N 1
ATOM 1579 C CA . SER B 1 39 ? 4.277 10.906 15.172 1 98.31 39 SER B CA 1
ATOM 1580 C C . SER B 1 39 ? 4.375 11.492 13.773 1 98.31 39 SER B C 1
ATOM 1582 O O . SER B 1 39 ? 5.188 12.383 13.516 1 98.31 39 SER B O 1
ATOM 1584 N N . LEU B 1 40 ? 3.582 11.039 12.875 1 98.5 40 LEU B N 1
ATOM 1585 C CA . LEU B 1 40 ? 3.561 11.562 11.508 1 98.5 40 LEU B CA 1
ATOM 1586 C C . LEU B 1 40 ? 2.857 12.914 11.453 1 98.5 40 LEU B C 1
ATOM 1588 O O . LEU B 1 40 ? 2.883 13.586 10.422 1 98.5 40 LEU B O 1
ATOM 1592 N N . PHE B 1 41 ? 2.24 13.32 12.523 1 98.75 41 PHE B N 1
ATOM 1593 C CA . PHE B 1 41 ? 1.547 14.602 12.641 1 98.75 41 PHE B CA 1
ATOM 1594 C C . PHE B 1 41 ? 2.377 15.594 13.445 1 98.75 41 PHE B C 1
ATOM 1596 O O . PHE B 1 41 ? 3.184 15.195 14.289 1 98.75 41 PHE B O 1
ATOM 1603 N N . ILE B 1 42 ? 2.156 16.859 13.203 1 98.44 42 ILE B N 1
ATOM 1604 C CA . ILE B 1 42 ? 2.764 17.906 14.023 1 98.44 42 ILE B CA 1
ATOM 1605 C C . ILE B 1 42 ? 2.143 17.891 15.422 1 98.44 42 ILE B C 1
ATOM 1607 O O . ILE B 1 42 ? 1.187 17.156 15.672 1 98.44 42 ILE B O 1
ATOM 1611 N N . ALA B 1 43 ? 2.662 18.688 16.281 1 97.69 43 ALA B N 1
ATOM 1612 C CA . ALA B 1 43 ? 2.293 18.672 17.688 1 97.69 43 ALA B CA 1
ATOM 1613 C C . ALA B 1 43 ? 0.829 19.047 17.875 1 97.69 43 ALA B C 1
ATOM 1615 O O . ALA B 1 43 ? 0.136 18.484 18.719 1 97.69 43 ALA B O 1
ATOM 1616 N N . GLU B 1 44 ? 0.39 20.047 17.141 1 98.25 44 GLU B N 1
ATOM 1617 C CA . GLU B 1 44 ? -0.988 20.516 17.219 1 98.25 44 GLU B CA 1
ATOM 1618 C C . GLU B 1 44 ? -1.701 20.391 15.875 1 98.25 44 GLU B C 1
ATOM 1620 O O . GLU B 1 44 ? -2.039 21.406 15.258 1 98.25 44 GLU B O 1
ATOM 1625 N N . PRO B 1 45 ? -2.014 19.203 15.516 1 98.56 45 PRO B N 1
ATOM 1626 C CA . PRO B 1 45 ? -2.652 19 14.211 1 98.56 45 PRO B CA 1
ATOM 1627 C C . PRO B 1 45 ? -4.152 19.281 14.234 1 98.56 45 PRO B C 1
ATOM 1629 O O . PRO B 1 45 ? -4.742 19.422 15.312 1 98.56 45 PRO B O 1
ATOM 1632 N N . VAL B 1 46 ? -4.68 19.469 13.094 1 98.5 46 VAL B N 1
ATOM 1633 C CA . VAL B 1 46 ? -6.121 19.375 12.891 1 98.5 46 VAL B CA 1
ATOM 1634 C C . VAL B 1 46 ? -6.473 18.016 12.289 1 98.5 46 VAL B C 1
ATOM 1636 O O . VAL B 1 46 ? -6.109 17.734 11.148 1 98.5 46 VAL B O 1
ATOM 1639 N N . PHE B 1 47 ? -7.094 17.219 13.031 1 98.56 47 PHE B N 1
ATOM 1640 C CA . PHE B 1 47 ? -7.543 15.898 12.586 1 98.56 47 PHE B CA 1
ATOM 1641 C C . PHE B 1 47 ? -9.047 15.758 12.766 1 98.56 47 PHE B C 1
ATOM 1643 O O . PHE B 1 47 ? -9.547 15.734 13.891 1 98.56 47 PHE B O 1
ATOM 1650 N N . HIS B 1 48 ? -9.734 15.648 11.641 1 98.25 48 HIS B N 1
ATOM 1651 C CA . HIS B 1 48 ? -11.188 15.523 11.664 1 98.25 48 HIS B CA 1
ATOM 1652 C C . HIS B 1 48 ? -11.641 14.258 10.945 1 98.25 48 HIS B C 1
ATOM 1654 O O . HIS B 1 48 ? -11.094 13.898 9.898 1 98.25 48 HIS B O 1
ATOM 1660 N N . ILE B 1 49 ? -12.578 13.602 11.492 1 97.69 49 ILE B N 1
ATOM 1661 C CA . ILE B 1 49 ? -13.234 12.477 10.844 1 97.69 49 ILE B CA 1
ATOM 1662 C C . ILE B 1 49 ? -14.672 12.836 10.492 1 97.69 49 ILE B C 1
ATOM 1664 O O . ILE B 1 49 ? -15.414 13.352 11.336 1 97.69 49 ILE B O 1
ATOM 1668 N N . TYR B 1 50 ? -15.016 12.625 9.258 1 97.62 50 TYR B N 1
ATOM 1669 C CA . TYR B 1 50 ? -16.375 12.812 8.773 1 97.62 50 TYR B CA 1
ATOM 1670 C C . TYR B 1 50 ? -17.016 11.477 8.398 1 97.62 50 TYR B C 1
ATOM 1672 O O . TYR B 1 50 ? -16.953 11.062 7.242 1 97.62 50 TYR B O 1
ATOM 1680 N N . MET B 1 51 ? -17.734 10.844 9.344 1 95.69 51 MET B N 1
ATOM 1681 C CA . MET B 1 51 ? -18.312 9.523 9.141 1 95.69 51 MET B CA 1
ATOM 1682 C C . MET B 1 51 ? -19.516 9.602 8.211 1 95.69 51 MET B C 1
ATOM 1684 O O . MET B 1 51 ? -19.938 8.586 7.641 1 95.69 51 MET B O 1
ATOM 1688 N N . GLN B 1 52 ? -20.094 10.805 8.125 1 92.56 52 GLN B N 1
ATOM 1689 C CA . GLN B 1 52 ? -21.281 10.984 7.297 1 92.56 52 GLN B CA 1
ATOM 1690 C C . GLN B 1 52 ? -20.953 11.734 6.012 1 92.56 52 GLN B C 1
ATOM 1692 O O . GLN B 1 52 ? -21.828 12.414 5.445 1 92.56 52 GLN B O 1
ATOM 1697 N N . GLY B 1 53 ? -19.766 11.68 5.672 1 92.06 53 GLY B N 1
ATOM 1698 C CA . GLY B 1 53 ? -19.328 12.195 4.383 1 92.06 53 GLY B CA 1
ATOM 1699 C C . GLY B 1 53 ? -19.016 13.68 4.414 1 92.06 53 GLY B C 1
ATOM 1700 O O . GLY B 1 53 ? -19.172 14.336 5.449 1 92.06 53 GLY B O 1
ATOM 1701 N N . GLN B 1 54 ? -18.625 14.094 3.246 1 90.12 54 GLN B N 1
ATOM 1702 C CA . GLN B 1 54 ? -18.219 15.484 3.086 1 90.12 54 GLN B CA 1
ATOM 1703 C C . GLN B 1 54 ? -19.391 16.438 3.277 1 90.12 54 GLN B C 1
ATOM 1705 O O . GLN B 1 54 ? -20.5 16.156 2.832 1 90.12 54 GLN B O 1
ATOM 1710 N N . GLY B 1 55 ? -19.062 17.625 3.812 1 90.56 55 GLY B N 1
ATOM 1711 C CA . GLY B 1 55 ? -20.078 18.656 3.979 1 90.56 55 GLY B CA 1
ATOM 1712 C C . GLY B 1 55 ? -20.844 18.531 5.281 1 90.56 55 GLY B C 1
ATOM 1713 O O . GLY B 1 55 ? -21.703 19.359 5.586 1 90.56 55 GLY B O 1
ATOM 1714 N N . THR B 1 56 ? -20.531 17.516 6.016 1 92.75 56 THR B N 1
ATOM 1715 C CA . THR B 1 56 ? -21.156 17.344 7.32 1 92.75 56 THR B CA 1
ATOM 1716 C C . THR B 1 56 ? -20.266 17.891 8.43 1 92.75 56 THR B C 1
ATOM 1718 O O . THR B 1 56 ? -19.172 18.391 8.164 1 92.75 56 THR B O 1
ATOM 1721 N N . GLU B 1 57 ? -20.781 17.859 9.695 1 95.56 57 GLU B N 1
ATOM 1722 C CA . GLU B 1 57 ? -19.953 18.156 10.859 1 95.56 57 GLU B CA 1
ATOM 1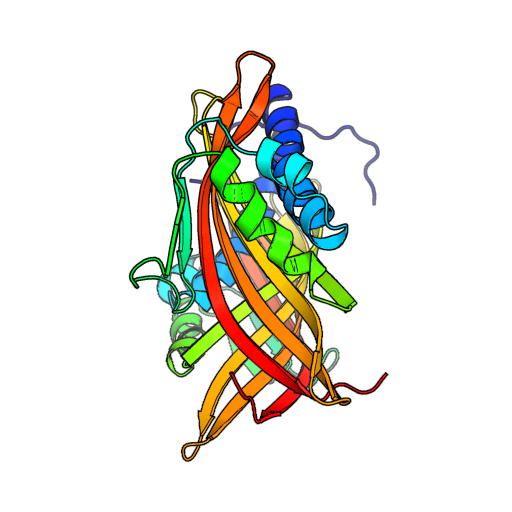723 C C . GLU B 1 57 ? -19.031 17 11.203 1 95.56 57 GLU B C 1
ATOM 1725 O O . GLU B 1 57 ? -19.422 15.836 11.086 1 95.56 57 GLU B O 1
ATOM 1730 N N . PRO B 1 58 ? -17.859 17.391 11.625 1 96.62 58 PRO B N 1
ATOM 1731 C CA . PRO B 1 58 ? -16.969 16.297 12.008 1 96.62 58 PRO B CA 1
ATOM 1732 C C . PRO B 1 58 ? -17.5 15.477 13.188 1 96.62 58 PRO B C 1
ATOM 1734 O O . PRO B 1 58 ? -18.031 16.047 14.148 1 96.62 58 PRO B O 1
ATOM 1737 N N . THR B 1 59 ? -17.438 14.164 13.039 1 95.94 59 THR B N 1
ATOM 1738 C CA . THR B 1 59 ? -17.844 13.258 14.109 1 95.94 59 THR B CA 1
ATOM 1739 C C . THR B 1 59 ? -16.766 13.188 15.188 1 95.94 59 THR B C 1
ATOM 1741 O O . THR B 1 59 ? -17.062 12.859 16.344 1 95.94 59 THR B O 1
ATOM 1744 N N . GLN B 1 60 ? -15.539 13.383 14.836 1 95.12 60 GLN B N 1
ATOM 1745 C CA . GLN B 1 60 ? -14.398 13.492 15.742 1 95.12 60 GLN B CA 1
ATOM 1746 C C . GLN B 1 60 ? -13.469 14.633 15.32 1 95.12 60 GLN B C 1
ATOM 1748 O O . GLN B 1 60 ? -13.234 14.836 14.125 1 95.12 60 GLN B O 1
ATOM 1753 N N . ALA B 1 61 ? -12.977 15.359 16.328 1 96.88 61 ALA B N 1
ATOM 1754 C CA . ALA B 1 61 ? -12.047 16.453 16.109 1 96.88 61 ALA B CA 1
ATOM 1755 C C . ALA B 1 61 ? -10.93 16.453 17.141 1 96.88 61 ALA B C 1
ATOM 1757 O O . ALA B 1 61 ? -11.188 16.453 18.344 1 96.88 61 ALA B O 1
ATOM 1758 N N . VAL B 1 62 ? -9.742 16.375 16.656 1 97.25 62 VAL B N 1
ATOM 1759 C CA . VAL B 1 62 ? -8.578 16.297 17.531 1 97.25 62 VAL B CA 1
ATOM 1760 C C . VAL B 1 62 ? -7.617 17.438 17.203 1 97.25 62 VAL B C 1
ATOM 1762 O O . VAL B 1 62 ? -7.363 17.734 16.047 1 97.25 62 VAL B O 1
ATOM 1765 N N . THR B 1 63 ? -7.027 18.062 18.281 1 97.25 63 THR B N 1
ATOM 1766 C CA . THR B 1 63 ? -6.141 19.203 18.062 1 97.25 63 THR B CA 1
ATOM 1767 C C . THR B 1 63 ? -4.816 19.016 18.781 1 97.25 63 THR B C 1
ATOM 1769 O O . THR B 1 63 ? -3.961 19.906 18.781 1 97.25 63 THR B O 1
ATOM 1772 N N . LYS B 1 64 ? -4.668 17.922 19.469 1 97.94 64 LYS B N 1
ATOM 1773 C CA . LYS B 1 64 ? -3.404 17.547 20.094 1 97.94 64 LYS B CA 1
ATOM 1774 C C . LYS B 1 64 ? -2.939 16.172 19.609 1 97.94 64 LYS B C 1
ATOM 1776 O O . LYS B 1 64 ? -3.729 15.227 19.562 1 97.94 64 LYS B O 1
ATOM 1781 N N . ARG B 1 65 ? -1.695 16.078 19.266 1 97.81 65 ARG B N 1
ATOM 1782 C CA . ARG B 1 65 ? -1.127 14.844 18.734 1 97.81 65 ARG B CA 1
ATOM 1783 C C . ARG B 1 65 ? -1.348 13.68 19.688 1 97.81 65 ARG B C 1
ATOM 1785 O O . ARG B 1 65 ? -1.676 12.57 19.266 1 97.81 65 ARG B O 1
ATOM 1792 N N . GLU B 1 66 ? -1.209 13.859 20.984 1 96.94 66 GLU B N 1
ATOM 1793 C CA . GLU B 1 66 ? -1.336 12.797 21.984 1 96.94 66 GLU B CA 1
ATOM 1794 C C . GLU B 1 66 ? -2.742 12.203 21.984 1 96.94 66 GLU B C 1
ATOM 1796 O O . GLU B 1 66 ? -2.922 11.023 22.281 1 96.94 66 GLU B O 1
ATOM 1801 N N . ASP B 1 67 ? -3.67 13.023 21.578 1 97.69 67 ASP B N 1
ATOM 1802 C CA . ASP B 1 67 ? -5.062 12.594 21.594 1 97.69 67 ASP B CA 1
ATOM 1803 C C . ASP B 1 67 ? -5.375 11.711 20.375 1 97.69 67 ASP B C 1
ATOM 1805 O O . ASP B 1 67 ? -6.445 11.102 20.312 1 97.69 67 ASP B O 1
ATOM 1809 N N . LEU B 1 68 ? -4.445 11.617 19.438 1 98.06 68 LEU B N 1
ATOM 1810 C CA . LEU B 1 68 ? -4.617 10.758 18.266 1 98.06 68 LEU B CA 1
ATOM 1811 C C . LEU B 1 68 ? -4.387 9.297 18.625 1 98.06 68 LEU B C 1
ATOM 1813 O O . LEU B 1 68 ? -4.949 8.398 18 1 98.06 68 LEU B O 1
ATOM 1817 N N . ILE B 1 69 ? -3.578 9.062 19.641 1 97.44 69 ILE B N 1
ATOM 1818 C CA . ILE B 1 69 ? -3.111 7.715 19.953 1 97.44 69 ILE B CA 1
ATOM 1819 C C . ILE B 1 69 ? -4.301 6.824 20.297 1 97.44 69 ILE B C 1
ATOM 1821 O O . ILE B 1 69 ? -4.473 5.754 19.719 1 97.44 69 ILE B O 1
ATOM 1825 N N . PRO B 1 70 ? -5.277 7.273 21.203 1 95.81 70 PRO B N 1
ATOM 1826 C CA . PRO B 1 70 ? -6.426 6.41 21.484 1 95.81 70 PRO B CA 1
ATOM 1827 C C . PRO B 1 70 ? -7.309 6.172 20.266 1 95.81 70 PRO B C 1
ATOM 1829 O O . PRO B 1 70 ? -7.918 5.105 20.141 1 95.81 70 PRO B O 1
ATOM 1832 N N . ILE B 1 71 ? -7.406 7.102 19.359 1 94.81 71 ILE B N 1
ATOM 1833 C CA . ILE B 1 71 ? -8.188 6.949 18.125 1 94.81 71 ILE B CA 1
ATOM 1834 C C . ILE B 1 71 ? -7.547 5.887 17.234 1 94.81 71 ILE B C 1
ATOM 1836 O O . ILE B 1 71 ? -8.242 5.004 16.719 1 94.81 71 ILE B O 1
ATOM 1840 N N . PHE B 1 72 ? -6.238 5.906 17.125 1 96.44 72 PHE B N 1
ATOM 1841 C CA . PHE B 1 72 ? -5.508 4.992 16.25 1 96.44 72 PHE B CA 1
ATOM 1842 C C . PHE B 1 72 ? -5.449 3.598 16.859 1 96.44 72 PHE B C 1
ATOM 1844 O O . PHE B 1 72 ? -5.195 2.617 16.156 1 96.44 72 PHE B O 1
ATOM 1851 N N . GLU B 1 73 ? -5.707 3.457 18.156 1 94.44 73 GLU B N 1
ATOM 1852 C CA . GLU B 1 73 ? -5.719 2.166 18.828 1 94.44 73 GLU B CA 1
ATOM 1853 C C . GLU B 1 73 ? -6.934 1.338 18.422 1 94.44 73 GLU B C 1
ATOM 1855 O O . GLU B 1 73 ? -6.988 0.133 18.688 1 94.44 73 GLU B O 1
ATOM 1860 N N . TYR B 1 74 ? -7.871 1.949 17.75 1 89.62 74 TYR B N 1
ATOM 1861 C CA . TYR B 1 74 ? -9.078 1.26 17.328 1 89.62 74 TYR B CA 1
ATOM 1862 C C . TYR B 1 74 ? -8.734 0.016 16.516 1 89.62 74 TYR B C 1
ATOM 1864 O O . TYR B 1 74 ? -9.422 -1.005 16.609 1 89.62 74 TYR B O 1
ATOM 1872 N N . THR B 1 75 ? -7.68 0.038 15.75 1 89.06 75 THR B N 1
ATOM 1873 C CA . THR B 1 75 ? -7.297 -1.062 14.867 1 89.06 75 THR B CA 1
ATOM 1874 C C . THR B 1 75 ? -6.871 -2.279 15.688 1 89.06 75 THR B C 1
ATOM 1876 O O . THR B 1 75 ? -6.93 -3.41 15.195 1 89.06 75 THR B O 1
ATOM 1879 N N . LYS B 1 76 ? -6.496 -2.111 16.922 1 88.19 76 LYS B N 1
ATOM 1880 C CA . LYS B 1 76 ? -6.055 -3.205 17.781 1 88.19 76 LYS B CA 1
ATOM 1881 C C . LYS B 1 76 ? -7.203 -4.168 18.078 1 88.19 76 LYS B C 1
ATOM 1883 O O . LYS B 1 76 ? -6.973 -5.344 18.359 1 88.19 76 LYS B O 1
ATOM 1888 N N . GLY B 1 77 ? -8.375 -3.654 18 1 87.56 77 GLY B N 1
ATOM 1889 C CA . GLY B 1 77 ? -9.547 -4.477 18.281 1 87.56 77 GLY B CA 1
ATOM 1890 C C . GLY B 1 77 ? -9.969 -5.332 17.094 1 87.56 77 GLY B C 1
ATOM 1891 O O . GLY B 1 77 ? -10.859 -6.176 17.234 1 87.56 77 GLY B O 1
ATOM 1892 N N . CYS B 1 78 ? -9.344 -5.176 16 1 91.88 78 CYS B N 1
ATOM 1893 C CA . CYS B 1 78 ? -9.672 -5.922 14.789 1 91.88 78 CYS B CA 1
ATOM 1894 C C . CYS B 1 78 ? -8.703 -7.078 14.586 1 91.88 78 CYS B C 1
ATOM 1896 O O . CYS B 1 78 ? -7.547 -7.012 15.016 1 91.88 78 CYS B O 1
ATOM 1898 N N . LYS B 1 79 ? -9.164 -8.18 14.047 1 92.12 79 LYS B N 1
ATOM 1899 C CA . LYS B 1 79 ? -8.281 -9.289 13.703 1 92.12 79 LYS B CA 1
ATOM 1900 C C . LYS B 1 79 ? -7.246 -8.867 12.664 1 92.12 79 LYS B C 1
ATOM 1902 O O . LYS B 1 79 ? -6.062 -9.188 12.789 1 92.12 79 LYS B O 1
ATOM 1907 N N . HIS B 1 80 ? -7.703 -8.164 11.656 1 94.62 80 HIS B N 1
ATOM 1908 C CA . HIS B 1 80 ? -6.855 -7.633 10.594 1 94.62 80 HIS B CA 1
ATOM 1909 C C . HIS B 1 80 ? -7.43 -6.34 10.023 1 94.62 80 HIS B C 1
ATOM 1911 O O . HIS B 1 80 ? -8.648 -6.172 9.961 1 94.62 80 HIS B O 1
ATOM 1917 N N . THR B 1 81 ? -6.559 -5.477 9.703 1 96.62 81 THR B N 1
ATOM 1918 C CA . THR B 1 81 ? -6.949 -4.293 8.945 1 96.62 81 THR B CA 1
ATOM 1919 C C . THR B 1 81 ? -6.07 -4.133 7.707 1 96.62 81 THR B C 1
ATOM 1921 O O . THR B 1 81 ? -4.902 -4.535 7.707 1 96.62 81 THR B O 1
ATOM 1924 N N . SER B 1 82 ? -6.578 -3.629 6.688 1 97.44 82 SER B N 1
ATOM 1925 C CA . SER B 1 82 ? -5.863 -3.25 5.473 1 97.44 82 SER B CA 1
ATOM 1926 C C . SER B 1 82 ? -6.363 -1.916 4.93 1 97.44 82 SER B C 1
ATOM 1928 O O . SER B 1 82 ? -7.551 -1.76 4.652 1 97.44 82 SER B O 1
ATOM 1930 N N . HIS B 1 83 ? -5.48 -0.975 4.809 1 98.44 83 HIS B N 1
ATOM 1931 C CA . HIS B 1 83 ? -5.746 0.313 4.176 1 98.44 83 HIS B CA 1
ATOM 1932 C C . HIS B 1 83 ? -5.027 0.429 2.836 1 98.44 83 HIS B C 1
ATOM 1934 O O . HIS B 1 83 ? -3.863 0.831 2.781 1 98.44 83 HIS B O 1
ATOM 1940 N N . VAL B 1 84 ? -5.738 0.141 1.786 1 98.38 84 VAL B N 1
ATOM 1941 C CA . VAL B 1 84 ? -5.168 0.146 0.444 1 98.38 84 VAL B CA 1
ATOM 1942 C C . VAL B 1 84 ? -5.359 1.519 -0.196 1 98.38 84 VAL B C 1
ATOM 1944 O O . VAL B 1 84 ? -6.492 1.946 -0.431 1 98.38 84 VAL B O 1
ATOM 1947 N N . LEU B 1 85 ? -4.242 2.115 -0.514 1 98.56 85 LEU B N 1
ATOM 1948 C CA . LEU B 1 85 ? -4.297 3.459 -1.079 1 98.56 85 LEU B CA 1
ATOM 1949 C C . LEU B 1 85 ? -4.43 3.406 -2.598 1 98.56 85 LEU B C 1
ATOM 1951 O O . LEU B 1 85 ? -3.809 2.566 -3.25 1 98.56 85 LEU B O 1
ATOM 1955 N N . GLY B 1 86 ? -5.293 4.273 -3.086 1 97.31 86 GLY B N 1
ATOM 1956 C CA . GLY B 1 86 ? -5.387 4.496 -4.52 1 97.31 86 GLY B CA 1
ATOM 1957 C C . GLY B 1 86 ? -4.656 5.746 -4.977 1 97.31 86 GLY B C 1
ATOM 1958 O O . GLY B 1 86 ? -3.529 6.004 -4.551 1 97.31 86 GLY B O 1
ATOM 1959 N N . GLN B 1 87 ? -5.355 6.48 -5.887 1 96 87 GLN B N 1
ATOM 1960 C CA . GLN B 1 87 ? -4.766 7.699 -6.43 1 96 87 GLN B CA 1
ATOM 1961 C C . GLN B 1 87 ? -4.516 8.727 -5.328 1 96 87 GLN B C 1
ATOM 1963 O O . GLN B 1 87 ? -5.309 8.844 -4.391 1 96 87 GLN B O 1
ATOM 1968 N N . SER B 1 88 ? -3.395 9.391 -5.445 1 96.75 88 SER B N 1
ATOM 1969 C CA . SER B 1 88 ? -2.961 10.43 -4.512 1 96.75 88 SER B CA 1
ATOM 1970 C C . SER B 1 88 ? -2.393 11.633 -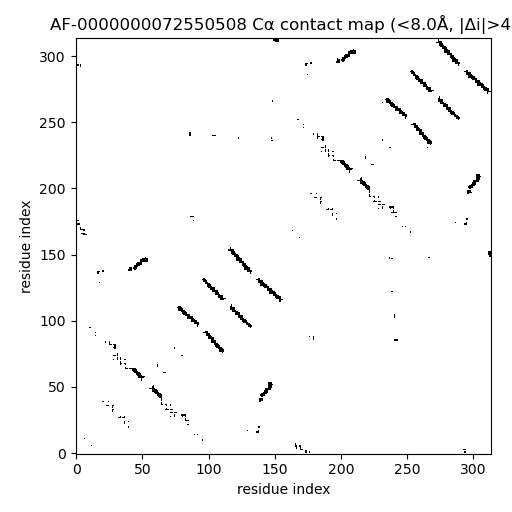5.254 1 96.75 88 SER B C 1
ATOM 1972 O O . SER B 1 88 ? -1.342 11.539 -5.891 1 96.75 88 SER B O 1
ATOM 1974 N N . THR B 1 89 ? -3.111 12.773 -5.195 1 96.94 89 THR B N 1
ATOM 1975 C CA . THR B 1 89 ? -2.623 14.023 -5.766 1 96.94 89 THR B CA 1
ATOM 1976 C C . THR B 1 89 ? -1.934 14.867 -4.699 1 96.94 89 THR B C 1
ATOM 1978 O O . THR B 1 89 ? -2.406 14.953 -3.562 1 96.94 89 THR B O 1
ATOM 1981 N N . ILE B 1 90 ? -0.782 15.422 -5.047 1 96.81 90 ILE B N 1
ATOM 1982 C CA . ILE B 1 90 ? 0.014 16.234 -4.129 1 96.81 90 ILE B CA 1
ATOM 1983 C C . ILE B 1 90 ? 0.424 17.531 -4.812 1 96.81 90 ILE B C 1
ATOM 1985 O O . ILE B 1 90 ? 0.994 17.516 -5.906 1 96.81 90 ILE B O 1
ATOM 1989 N N . ASP B 1 91 ? 0.157 18.641 -4.242 1 96.69 91 ASP B N 1
ATOM 1990 C CA . ASP B 1 91 ? 0.581 19.953 -4.715 1 96.69 91 ASP B CA 1
ATOM 1991 C C . ASP B 1 91 ? 1.47 20.641 -3.686 1 96.69 91 ASP B C 1
ATOM 1993 O O . ASP B 1 91 ? 1.038 20.906 -2.561 1 96.69 91 ASP B O 1
ATOM 1997 N N . ILE B 1 92 ? 2.623 20.891 -4.102 1 96.88 92 ILE B N 1
ATOM 1998 C CA . ILE B 1 92 ? 3.547 21.609 -3.23 1 96.88 92 ILE B CA 1
ATOM 1999 C C . ILE B 1 92 ? 3.504 23.094 -3.549 1 96.88 92 ILE B C 1
ATOM 2001 O O . ILE B 1 92 ? 3.59 23.484 -4.715 1 96.88 92 ILE B O 1
ATOM 2005 N N . GLU B 1 93 ? 3.314 23.859 -2.555 1 95.5 93 GLU B N 1
ATOM 2006 C CA . GLU B 1 93 ? 3.246 25.312 -2.729 1 95.5 93 GLU B CA 1
ATOM 2007 C C . GLU B 1 93 ? 4.594 25.875 -3.16 1 95.5 93 GLU B C 1
ATOM 2009 O O . GLU B 1 93 ? 5.625 25.219 -3.041 1 95.5 93 GLU B O 1
ATOM 2014 N N . ALA B 1 94 ? 4.637 27.078 -3.594 1 91.5 94 ALA B N 1
ATOM 2015 C CA . ALA B 1 94 ? 5.809 27.719 -4.18 1 91.5 94 ALA B CA 1
ATOM 2016 C C . ALA B 1 94 ? 6.926 27.859 -3.15 1 91.5 94 ALA B C 1
ATOM 2018 O O . ALA B 1 94 ? 8.109 27.812 -3.498 1 91.5 94 ALA B O 1
ATOM 2019 N N . ASP B 1 95 ? 6.594 27.969 -1.907 1 92 95 ASP B N 1
ATOM 2020 C CA . ASP B 1 95 ? 7.602 28.172 -0.87 1 92 95 ASP B CA 1
ATOM 2021 C C . ASP B 1 95 ? 8.328 26.875 -0.551 1 92 95 ASP B C 1
ATOM 2023 O O . ASP B 1 95 ? 9.32 26.875 0.184 1 92 95 ASP B O 1
ATOM 2027 N N . GLY B 1 96 ? 7.789 25.812 -1.008 1 94.19 96 GLY B N 1
ATOM 2028 C CA . GLY B 1 96 ? 8.422 24.516 -0.815 1 94.19 96 GLY B CA 1
ATOM 2029 C C . GLY B 1 96 ? 8.273 23.984 0.598 1 94.19 96 GLY B C 1
ATOM 2030 O O . GLY B 1 96 ? 8.961 23.031 0.984 1 94.19 96 GLY B O 1
ATOM 2031 N N . LYS B 1 97 ? 7.336 24.531 1.395 1 96.94 97 LYS B N 1
ATOM 2032 C CA . LYS B 1 97 ? 7.262 24.172 2.809 1 96.94 97 LYS B CA 1
ATOM 2033 C C . LYS B 1 97 ? 5.855 23.703 3.186 1 96.94 97 LYS B C 1
ATOM 2035 O O . LYS B 1 97 ? 5.637 23.219 4.297 1 96.94 97 LYS B O 1
ATOM 2040 N N . THR B 1 98 ? 4.949 23.906 2.287 1 98.25 98 THR B N 1
ATOM 2041 C CA . THR B 1 98 ? 3.57 23.484 2.482 1 98.25 98 THR B CA 1
ATOM 2042 C C . THR B 1 98 ? 3.082 22.672 1.283 1 98.25 98 THR B C 1
ATOM 2044 O O . THR B 1 98 ? 3.365 23.016 0.136 1 98.25 98 THR B O 1
ATOM 2047 N N . ALA B 1 99 ? 2.379 21.609 1.536 1 98.44 99 ALA B N 1
ATOM 2048 C CA . ALA B 1 99 ? 1.779 20.797 0.478 1 98.44 99 ALA B CA 1
ATOM 2049 C C . ALA B 1 99 ? 0.329 20.453 0.807 1 98.44 99 ALA B C 1
ATOM 2051 O O . ALA B 1 99 ? -0.026 20.297 1.976 1 98.44 99 ALA B O 1
ATOM 2052 N N . THR B 1 100 ? -0.498 20.391 -0.163 1 98.44 100 THR B N 1
ATOM 2053 C CA . THR B 1 100 ? -1.86 19.875 -0.066 1 98.44 100 THR B CA 1
ATOM 2054 C C . THR B 1 100 ? -2.018 18.609 -0.89 1 98.44 100 THR B C 1
ATOM 2056 O O . THR B 1 100 ? -1.316 18.422 -1.887 1 98.44 100 THR B O 1
ATOM 2059 N N . GLY B 1 101 ? -2.918 17.766 -0.374 1 97.5 101 GLY B N 1
ATOM 2060 C CA . GLY B 1 101 ? -3.109 16.516 -1.109 1 97.5 101 GLY B CA 1
ATOM 2061 C C . GLY B 1 101 ? -4.457 15.875 -0.846 1 97.5 101 GLY B C 1
ATOM 2062 O O . GLY B 1 101 ? -5.105 16.156 0.163 1 97.5 101 GLY B O 1
ATOM 2063 N N . GLU B 1 102 ? -4.852 15.055 -1.777 1 98.56 102 GLU B N 1
ATOM 2064 C CA . GLU B 1 102 ? -5.996 14.156 -1.641 1 98.56 102 GLU B CA 1
ATOM 2065 C C . GLU B 1 102 ? -5.613 12.719 -1.995 1 98.56 102 GLU B C 1
ATOM 2067 O O . GLU B 1 102 ? -5.004 12.469 -3.037 1 98.56 102 GLU B O 1
ATOM 2072 N N . THR B 1 103 ? -5.859 11.836 -1.086 1 98.69 103 THR B N 1
ATOM 2073 C CA . THR B 1 103 ? -5.562 10.422 -1.29 1 98.69 103 THR B CA 1
ATOM 2074 C C . THR B 1 103 ? -6.812 9.57 -1.076 1 98.69 103 THR B C 1
ATOM 2076 O O . THR B 1 103 ? -7.543 9.766 -0.103 1 98.69 103 THR B O 1
ATOM 2079 N N . TYR B 1 104 ? -7.074 8.664 -2.039 1 98.75 104 TYR B N 1
ATOM 2080 C CA . TYR B 1 104 ? -8.141 7.684 -1.895 1 98.75 104 TYR B CA 1
ATOM 2081 C C . TYR B 1 104 ? -7.66 6.457 -1.131 1 98.75 104 TYR B C 1
ATOM 2083 O O . TYR B 1 104 ? -6.484 6.086 -1.217 1 98.75 104 TYR B O 1
ATOM 2091 N N . CYS B 1 105 ? -8.562 5.863 -0.343 1 98.81 105 CYS B N 1
ATOM 2092 C CA . CYS B 1 105 ? -8.219 4.672 0.429 1 98.81 105 CYS B CA 1
ATOM 2093 C C . CYS B 1 105 ? -9.406 3.727 0.528 1 98.81 105 CYS B C 1
ATOM 2095 O O . CYS B 1 105 ? -10.539 4.168 0.749 1 98.81 105 CYS B O 1
ATOM 2097 N N . LEU B 1 106 ? -9.211 2.463 0.241 1 98.56 106 LEU B N 1
ATOM 2098 C CA . LEU B 1 106 ? -10.148 1.409 0.618 1 98.56 106 LEU B CA 1
ATOM 2099 C C . LEU B 1 106 ? -9.688 0.703 1.889 1 98.56 106 LEU B C 1
ATOM 2101 O O . LEU B 1 106 ? -8.633 0.06 1.9 1 98.56 106 LEU B O 1
ATOM 2105 N N . ALA B 1 107 ? -10.445 0.877 2.939 1 98.31 107 ALA B N 1
ATOM 2106 C CA . ALA B 1 107 ? -10.109 0.295 4.238 1 98.31 107 ALA B CA 1
ATOM 2107 C C . ALA B 1 107 ? -10.93 -0.968 4.496 1 98.31 107 ALA B C 1
ATOM 2109 O O . ALA B 1 107 ? -12.125 -1.017 4.191 1 98.31 107 ALA B O 1
ATOM 2110 N N . HIS B 1 108 ? -10.281 -2.025 4.969 1 98.06 108 HIS B N 1
ATOM 2111 C CA . HIS B 1 108 ? -10.898 -3.289 5.355 1 98.06 108 HIS B CA 1
ATOM 2112 C C . HIS B 1 108 ? -10.602 -3.623 6.816 1 98.06 108 HIS B C 1
ATOM 2114 O O . HIS B 1 108 ? -9.445 -3.605 7.238 1 98.06 108 HIS B O 1
ATOM 2120 N N . TYR B 1 109 ? -11.641 -3.867 7.566 1 96.75 109 TYR B N 1
ATOM 2121 C CA . TYR B 1 109 ? -11.531 -4.309 8.953 1 96.75 109 TYR B CA 1
ATOM 2122 C C . TYR B 1 109 ? -12.188 -5.668 9.141 1 96.75 109 TYR B C 1
ATOM 2124 O O . TYR B 1 109 ? -13.398 -5.809 8.961 1 96.75 109 TYR B O 1
ATOM 2132 N N . LEU B 1 110 ? -11.375 -6.629 9.43 1 96.5 110 LEU B N 1
ATOM 2133 C CA . LEU B 1 110 ? -11.883 -7.961 9.75 1 96.5 110 LEU B CA 1
ATOM 2134 C C . LEU B 1 110 ? -11.992 -8.148 11.266 1 96.5 110 LEU B C 1
ATOM 2136 O O . LEU B 1 110 ? -11.008 -7.98 11.984 1 96.5 110 LEU B O 1
ATOM 2140 N N . SER B 1 111 ? -13.18 -8.414 11.641 1 95.06 111 SER B N 1
ATOM 2141 C CA . SER B 1 111 ? -13.438 -8.617 13.062 1 95.06 111 SER B CA 1
ATOM 2142 C C . SER B 1 111 ? -14.328 -9.836 13.289 1 95.06 111 SER B C 1
ATOM 2144 O O . SER B 1 111 ? -14.68 -10.539 12.344 1 95.06 111 SER B O 1
ATOM 2146 N N . GLU B 1 112 ? -14.453 -10.141 14.555 1 93.06 112 GLU B N 1
ATOM 2147 C CA . GLU B 1 112 ? -15.383 -11.18 14.992 1 93.06 112 GLU B CA 1
ATOM 2148 C C . GLU B 1 112 ? -16.375 -10.641 16.016 1 93.06 112 GLU B C 1
ATOM 2150 O O . GLU B 1 112 ? -16 -9.969 16.969 1 93.06 112 GLU B O 1
ATOM 2155 N N . LYS B 1 113 ? -17.625 -10.805 15.672 1 87.88 113 LYS B N 1
ATOM 2156 C CA . LYS B 1 113 ? -18.719 -10.438 16.578 1 87.88 113 LYS B CA 1
ATOM 2157 C C . LYS B 1 113 ? -19.625 -11.625 16.844 1 87.88 113 LYS B C 1
ATOM 2159 O O . LYS B 1 113 ? -20.172 -12.227 15.914 1 87.88 113 LYS B O 1
ATOM 2164 N N . ASP B 1 114 ? -19.812 -11.953 18.156 1 91.62 114 ASP B N 1
ATOM 2165 C CA . ASP B 1 114 ? -20.672 -13.047 18.562 1 91.62 114 ASP B CA 1
ATOM 2166 C C . ASP B 1 114 ? -20.312 -14.336 17.812 1 91.62 114 ASP B C 1
ATOM 2168 O O . ASP B 1 114 ? -21.188 -15.031 17.297 1 91.62 114 ASP B O 1
ATOM 2172 N N . GLY B 1 115 ? -19.031 -14.539 17.578 1 90.56 115 GLY B N 1
ATOM 2173 C CA . GLY B 1 115 ? -18.531 -15.758 16.969 1 90.56 115 GLY B CA 1
ATOM 2174 C C . GLY B 1 115 ? -18.625 -15.742 15.453 1 90.56 115 GLY B C 1
ATOM 2175 O O . GLY B 1 115 ? -18.328 -16.734 14.797 1 90.56 115 GLY B O 1
ATOM 2176 N N . GLN B 1 116 ? -19.109 -14.641 14.969 1 94.25 116 GLN B N 1
ATOM 2177 C CA . GLN B 1 116 ? -19.25 -14.539 13.523 1 94.25 116 GLN B CA 1
ATOM 2178 C C . GLN B 1 116 ? -18.219 -13.578 12.938 1 94.25 116 GLN B C 1
ATOM 2180 O O . GLN B 1 116 ? -18.094 -12.438 13.375 1 94.25 116 GLN B O 1
ATOM 2185 N N . ARG B 1 117 ? -17.484 -14.094 11.977 1 95.81 117 ARG B N 1
ATOM 2186 C CA . ARG B 1 117 ? -16.531 -13.273 11.242 1 95.81 117 ARG B CA 1
ATOM 2187 C C . ARG B 1 117 ? -17.234 -12.227 10.383 1 95.81 117 ARG B C 1
ATOM 2189 O O . ARG B 1 117 ? -18.188 -12.555 9.672 1 95.81 117 ARG B O 1
ATOM 2196 N N . GLN B 1 118 ? -16.75 -10.977 10.547 1 96.38 118 GLN B N 1
ATOM 2197 C CA . GLN B 1 118 ? -17.391 -9.875 9.828 1 96.38 118 GLN B CA 1
ATOM 2198 C C . GLN B 1 118 ? -16.344 -8.992 9.141 1 96.38 118 GLN B C 1
ATOM 2200 O O . GLN B 1 118 ? -15.266 -8.766 9.68 1 96.38 118 GLN B O 1
ATOM 2205 N N . MET B 1 119 ? -16.719 -8.531 7.992 1 96.69 119 MET B N 1
ATOM 2206 C CA . MET B 1 119 ? -15.93 -7.539 7.266 1 96.69 119 MET B CA 1
ATOM 2207 C C . 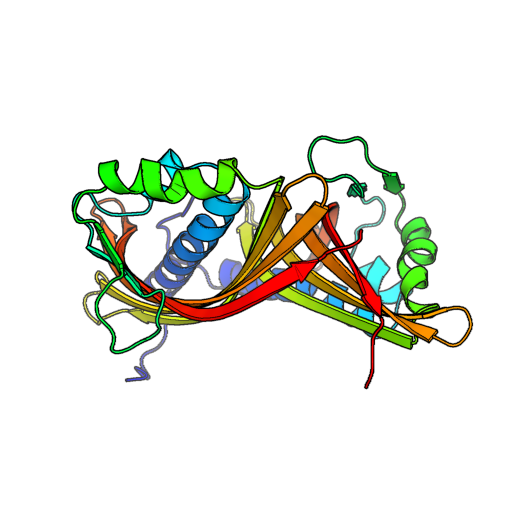MET B 1 119 ? -16.625 -6.18 7.281 1 96.69 119 MET B C 1
ATOM 2209 O O . MET B 1 119 ? -17.781 -6.062 6.875 1 96.69 119 MET B O 1
ATOM 2213 N N . TRP B 1 120 ? -15.945 -5.211 7.836 1 96.81 120 TRP B N 1
ATOM 2214 C CA . TRP B 1 120 ? -16.312 -3.812 7.648 1 96.81 120 TRP B CA 1
ATOM 2215 C C . TRP B 1 120 ? -15.414 -3.146 6.613 1 96.81 120 TRP B C 1
ATOM 2217 O O . TRP B 1 120 ? -14.195 -3.121 6.766 1 96.81 120 TRP B O 1
ATOM 2227 N N . GLN B 1 121 ? -16 -2.711 5.531 1 97.56 121 GLN B N 1
ATOM 2228 C CA . GLN B 1 121 ? -15.281 -2.027 4.461 1 97.56 121 GLN B CA 1
ATOM 2229 C C . GLN B 1 121 ? -15.703 -0.566 4.359 1 97.56 121 GLN B C 1
ATOM 2231 O O . GLN B 1 121 ? -16.891 -0.246 4.504 1 97.56 121 GLN B O 1
ATOM 2236 N N . ALA B 1 122 ? -14.75 0.312 4.082 1 97.88 122 ALA B N 1
ATOM 2237 C CA . ALA B 1 122 ? -15.039 1.735 3.93 1 97.88 122 ALA B CA 1
ATOM 2238 C C . ALA B 1 122 ? -14.234 2.34 2.781 1 97.88 122 ALA B C 1
ATOM 2240 O O . ALA B 1 122 ? -13.062 2.021 2.605 1 97.88 122 ALA B O 1
ATOM 2241 N N . SER B 1 123 ? -14.914 3.129 1.981 1 98.5 123 SER B N 1
ATOM 2242 C CA . SER B 1 123 ? -14.227 4.012 1.041 1 98.5 123 SER B CA 1
ATOM 2243 C C . SER B 1 123 ? -13.922 5.363 1.675 1 98.5 123 SER B C 1
ATOM 2245 O O . SER B 1 123 ? -14.828 6.062 2.127 1 98.5 123 SER B O 1
ATOM 2247 N N . LEU B 1 124 ? -12.641 5.719 1.664 1 98.38 124 LEU B N 1
ATOM 2248 C CA . LEU B 1 124 ? -12.18 6.922 2.35 1 98.38 124 LEU B CA 1
ATOM 2249 C C . LEU B 1 124 ? -11.5 7.879 1.372 1 98.38 124 LEU B C 1
ATOM 2251 O O . LEU B 1 124 ? -10.891 7.441 0.396 1 98.38 124 LEU B O 1
ATOM 2255 N N . ARG B 1 125 ? -11.609 9.188 1.69 1 98.62 125 ARG B N 1
ATOM 2256 C CA . ARG B 1 125 ? -10.734 10.219 1.137 1 98.62 125 ARG B CA 1
ATOM 2257 C C . ARG B 1 125 ? -10.039 11 2.246 1 98.62 125 ARG B C 1
ATOM 2259 O O . ARG B 1 125 ? -10.672 11.398 3.227 1 98.62 125 ARG B O 1
ATOM 2266 N N . TYR B 1 126 ? -8.75 11.133 2.059 1 98.75 126 TYR B N 1
ATOM 2267 C CA . TYR B 1 126 ? -7.941 11.977 2.938 1 98.75 126 TYR B CA 1
ATOM 2268 C C . TYR B 1 126 ? -7.648 13.32 2.281 1 98.75 126 TYR B C 1
ATOM 2270 O O . TYR B 1 126 ? -7.059 13.375 1.199 1 98.75 126 TYR B O 1
ATOM 2278 N N . HIS B 1 127 ? -8.078 14.375 2.814 1 98.56 127 HIS B N 1
ATOM 2279 C CA . HIS B 1 127 ? -7.617 15.711 2.463 1 98.56 127 HIS B CA 1
ATOM 2280 C C . HIS B 1 127 ? -6.57 16.219 3.447 1 98.56 127 HIS B C 1
ATOM 2282 O O . HIS B 1 127 ? -6.875 16.469 4.617 1 98.56 127 HIS B O 1
ATOM 2288 N N . ASP B 1 128 ? -5.441 16.438 2.922 1 98.81 128 ASP B N 1
ATOM 2289 C CA . ASP B 1 128 ? -4.316 16.672 3.824 1 98.81 128 ASP B CA 1
ATOM 2290 C C . ASP B 1 128 ? -3.674 18.031 3.555 1 98.81 128 ASP B C 1
ATOM 2292 O O . ASP B 1 128 ? -3.654 18.5 2.416 1 98.81 128 ASP B O 1
ATOM 2296 N N . ILE B 1 129 ? -3.168 18.609 4.535 1 98.88 129 ILE B N 1
ATOM 2297 C CA . ILE B 1 129 ? -2.141 19.641 4.492 1 98.88 129 ILE B CA 1
ATOM 2298 C C . ILE B 1 129 ? -0.89 19.156 5.223 1 98.88 129 ILE B C 1
ATOM 2300 O O . ILE B 1 129 ? -0.961 18.734 6.379 1 98.88 129 ILE B O 1
ATOM 2304 N N . LEU B 1 130 ? 0.201 19.172 4.559 1 98.81 130 LEU B N 1
ATOM 2305 C CA . LEU B 1 130 ? 1.476 18.766 5.148 1 98.81 130 LEU B CA 1
ATOM 2306 C C . LEU B 1 130 ? 2.434 19.953 5.219 1 98.81 130 LEU B C 1
ATOM 2308 O O . LEU B 1 130 ? 2.398 20.844 4.359 1 98.81 130 LEU B O 1
ATOM 2312 N N . LYS B 1 131 ? 3.293 19.922 6.215 1 98.75 131 LYS B N 1
ATOM 2313 C CA . LYS B 1 131 ? 4.309 20.953 6.395 1 98.75 13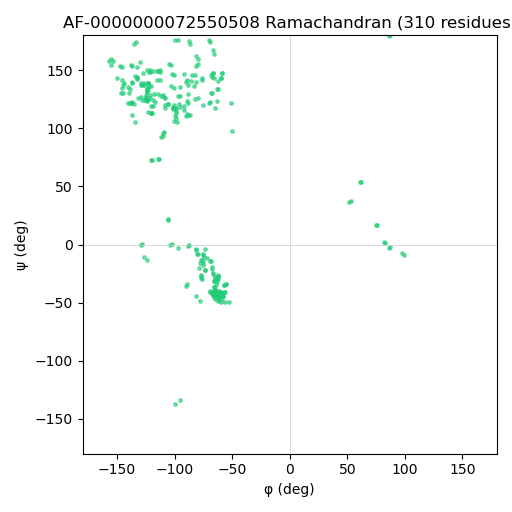1 LYS B CA 1
ATOM 2314 C C . LYS B 1 131 ? 5.703 20.344 6.504 1 98.75 131 LYS B C 1
ATOM 2316 O O . LYS B 1 131 ? 5.883 19.312 7.16 1 98.75 131 LYS B O 1
ATOM 2321 N N . LYS B 1 132 ? 6.566 20.953 5.875 1 98.12 132 LYS B N 1
ATOM 2322 C CA . LYS B 1 132 ? 7.973 20.578 5.996 1 98.12 132 LYS B CA 1
ATOM 2323 C C . LYS B 1 132 ? 8.586 21.156 7.27 1 98.12 132 LYS B C 1
ATOM 2325 O O . LYS B 1 132 ? 8.539 22.359 7.5 1 98.12 132 LYS B O 1
ATOM 2330 N N . GLN B 1 133 ? 9.164 20.312 8.062 1 97.06 133 GLN B N 1
ATOM 2331 C CA . GLN B 1 133 ? 9.758 20.734 9.328 1 97.06 133 GLN B CA 1
ATOM 2332 C C . GLN B 1 133 ? 11.203 21.172 9.133 1 97.06 133 GLN B C 1
ATOM 2334 O O . GLN B 1 133 ? 11.773 21.016 8.047 1 97.06 133 GLN B O 1
ATOM 2339 N N . ASP B 1 134 ? 11.82 21.672 10.164 1 93.88 134 ASP B N 1
ATOM 2340 C CA . ASP B 1 134 ? 13.164 22.234 10.094 1 93.88 134 ASP B CA 1
ATOM 2341 C C . ASP B 1 134 ? 14.195 21.172 9.734 1 93.88 134 ASP B C 1
ATOM 2343 O O . ASP B 1 134 ? 15.203 21.469 9.086 1 93.88 134 ASP B O 1
ATOM 2347 N N . ASP B 1 135 ? 13.906 19.984 10.078 1 91.44 135 ASP B N 1
ATOM 2348 C CA . ASP B 1 135 ? 14.836 18.906 9.797 1 91.44 135 ASP B CA 1
ATOM 2349 C C . ASP B 1 135 ? 14.602 18.328 8.398 1 91.44 135 ASP B C 1
ATOM 2351 O O . ASP B 1 135 ? 15.273 17.375 8 1 91.44 135 ASP B O 1
ATOM 2355 N N . GLY B 1 136 ? 13.633 18.875 7.727 1 92.62 136 GLY B N 1
ATOM 2356 C CA . GLY B 1 136 ? 13.398 18.469 6.348 1 92.62 136 GLY B CA 1
ATOM 2357 C C . GLY B 1 136 ? 12.305 17.422 6.207 1 92.62 136 GLY B C 1
ATOM 2358 O O . GLY B 1 136 ? 11.875 17.125 5.094 1 92.62 136 GLY B O 1
ATOM 2359 N N . PHE B 1 137 ? 11.828 16.906 7.324 1 93.75 137 PHE B N 1
ATOM 2360 C CA . PHE B 1 137 ? 10.797 15.875 7.273 1 93.75 137 PHE B CA 1
ATOM 2361 C C . PHE B 1 137 ? 9.406 16.5 7.184 1 93.75 137 PHE B C 1
ATOM 2363 O O . PHE B 1 137 ? 9.156 17.547 7.773 1 93.75 137 PHE B O 1
ATOM 2370 N N . TRP B 1 138 ? 8.602 15.891 6.398 1 98 138 TRP B N 1
ATOM 2371 C CA . TRP B 1 138 ? 7.223 16.344 6.234 1 98 138 TRP B CA 1
ATOM 2372 C C . TRP B 1 138 ? 6.305 15.688 7.254 1 98 138 TRP B C 1
ATOM 2374 O O . TRP B 1 138 ? 6.461 14.5 7.566 1 98 138 TRP B O 1
ATOM 2384 N N . GLN B 1 139 ? 5.355 16.422 7.785 1 98.75 139 GLN B N 1
ATOM 2385 C CA . GLN B 1 139 ? 4.348 15.922 8.719 1 98.75 139 GLN B CA 1
ATOM 2386 C C . GLN B 1 139 ? 2.965 16.469 8.383 1 98.75 139 GLN B C 1
ATOM 2388 O O . GLN B 1 139 ? 2.844 17.547 7.797 1 98.75 139 GLN B O 1
ATOM 2393 N N . PHE B 1 140 ? 1.961 15.758 8.75 1 98.81 140 PHE B N 1
ATOM 2394 C CA . PHE B 1 140 ? 0.593 16.234 8.586 1 98.81 140 PHE B CA 1
ATOM 2395 C C . PHE B 1 140 ? 0.307 17.391 9.539 1 98.81 140 PHE B C 1
ATOM 2397 O O . PHE B 1 140 ? 0.469 17.266 10.75 1 98.81 140 PHE B O 1
ATOM 2404 N N . ALA B 1 141 ? -0.077 18.469 9.016 1 98.88 141 ALA B N 1
ATOM 2405 C CA . ALA B 1 141 ? -0.631 19.562 9.812 1 98.88 141 ALA B CA 1
ATOM 2406 C C . ALA B 1 141 ? -2.146 19.422 9.938 1 98.88 141 ALA B C 1
ATOM 2408 O O . ALA B 1 141 ? -2.725 19.812 10.961 1 98.88 141 ALA B O 1
ATOM 2409 N N . GLU B 1 142 ? -2.732 18.969 8.953 1 98.81 142 GLU B N 1
ATOM 2410 C CA . GLU B 1 142 ? -4.176 18.75 8.914 1 98.81 142 GLU B CA 1
ATOM 2411 C C . GLU B 1 142 ? -4.523 17.5 8.109 1 98.81 142 GLU B C 1
ATOM 2413 O O . GLU B 1 142 ? -3.943 17.25 7.051 1 98.81 142 GLU B O 1
ATOM 2418 N N . ARG B 1 143 ? -5.465 16.75 8.617 1 98.75 143 ARG B N 1
ATOM 2419 C CA . ARG B 1 143 ? -6.145 15.703 7.859 1 98.75 143 ARG B CA 1
ATOM 2420 C C . ARG B 1 143 ? -7.648 15.719 8.125 1 98.75 143 ARG B C 1
ATOM 2422 O O . ARG B 1 143 ? -8.078 15.617 9.273 1 98.75 143 ARG B O 1
ATOM 2429 N N . LYS B 1 144 ? -8.336 15.852 7.09 1 98.5 144 LYS B N 1
ATOM 2430 C CA . LYS B 1 144 ? -9.766 15.555 7.074 1 98.5 144 LYS B CA 1
ATOM 2431 C C . LYS B 1 144 ? -10.031 14.18 6.461 1 98.5 144 LYS B C 1
ATOM 2433 O O . LYS B 1 144 ? -9.805 13.969 5.27 1 98.5 144 LYS B O 1
ATOM 2438 N N . LEU B 1 145 ? -10.367 13.266 7.297 1 98.56 145 LEU B N 1
ATOM 2439 C CA . LEU B 1 145 ? -10.734 11.922 6.875 1 98.56 145 LEU B CA 1
ATOM 2440 C C . LEU B 1 145 ? -12.227 11.836 6.57 1 98.56 145 LEU B C 1
ATOM 2442 O O . LEU B 1 145 ? -13.055 11.945 7.477 1 98.56 145 LEU B O 1
ATOM 2446 N N . ILE B 1 146 ? -12.523 11.664 5.305 1 98.5 146 ILE B N 1
ATOM 2447 C CA . ILE B 1 146 ? -13.906 11.648 4.844 1 98.5 146 ILE B CA 1
ATOM 2448 C C . ILE B 1 146 ? -14.32 10.211 4.512 1 98.5 146 ILE B C 1
ATOM 2450 O O . ILE B 1 146 ? -13.711 9.57 3.654 1 98.5 146 ILE B O 1
ATOM 2454 N N . VAL B 1 147 ? -15.359 9.734 5.191 1 98.25 147 VAL B N 1
ATOM 2455 C CA . VAL B 1 147 ? -15.922 8.43 4.855 1 98.25 147 VAL B CA 1
ATOM 2456 C C . VAL B 1 147 ? -17.016 8.594 3.795 1 98.25 147 VAL B C 1
ATOM 2458 O O . VAL B 1 147 ? -18.078 9.148 4.07 1 98.25 147 VAL B O 1
ATOM 2461 N N . ASP B 1 148 ? -16.797 8.117 2.598 1 97.94 148 ASP B N 1
ATOM 2462 C CA . ASP B 1 148 ? -17.75 8.266 1.505 1 97.94 148 ASP B CA 1
ATOM 2463 C C . ASP B 1 148 ? -18.859 7.223 1.597 1 97.94 148 ASP B C 1
ATOM 2465 O O . ASP B 1 148 ? -20.031 7.539 1.419 1 97.94 148 ASP B O 1
ATOM 2469 N N . TRP B 1 149 ? -18.516 5.918 1.877 1 97.69 149 TRP B N 1
ATOM 2470 C CA . TRP B 1 149 ? -19.484 4.859 2.133 1 97.69 149 TRP B CA 1
ATOM 2471 C C . TRP B 1 149 ? -18.859 3.752 2.982 1 97.69 149 TRP B C 1
ATOM 2473 O O . TRP B 1 149 ? -17.641 3.645 3.076 1 97.69 149 TRP B O 1
ATOM 2483 N N . THR B 1 150 ? -19.719 2.98 3.621 1 97.5 150 THR B N 1
ATOM 2484 C CA . THR B 1 150 ? -19.312 1.809 4.387 1 97.5 150 THR B CA 1
ATOM 2485 C C . THR B 1 150 ? -20.188 0.61 4.051 1 97.5 150 THR B C 1
ATOM 2487 O O . THR B 1 150 ? -21.312 0.776 3.549 1 97.5 150 THR B O 1
ATOM 2490 N N . GLU B 1 151 ? -19.641 -0.535 4.215 1 97 151 GLU B N 1
ATOM 2491 C CA . GLU B 1 151 ? -20.375 -1.794 4.102 1 97 151 GLU B CA 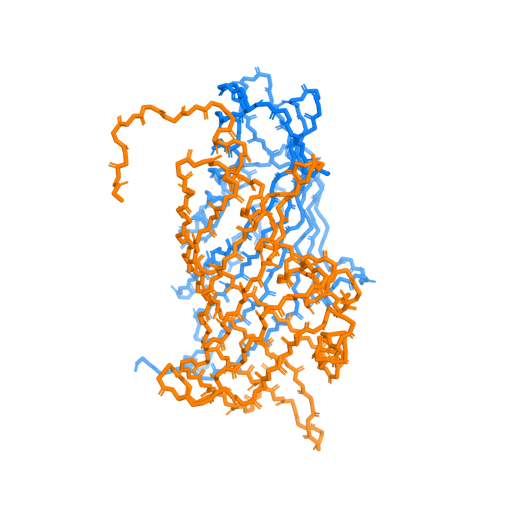1
ATOM 2492 C C . GLU B 1 151 ? -19.938 -2.779 5.184 1 97 151 GLU B C 1
ATOM 2494 O O . GLU B 1 151 ? -18.75 -2.914 5.469 1 97 151 GLU B O 1
ATOM 2499 N N . THR B 1 152 ? -20.953 -3.35 5.867 1 96.12 152 THR B N 1
ATOM 2500 C CA . THR B 1 152 ? -20.688 -4.445 6.793 1 96.12 152 THR B CA 1
ATOM 2501 C C . THR B 1 152 ? -21.344 -5.738 6.297 1 96.12 152 THR B C 1
ATOM 2503 O O . THR B 1 152 ? -22.5 -5.734 5.883 1 96.12 152 THR B O 1
ATOM 2506 N N . ARG B 1 153 ? -20.578 -6.773 6.258 1 95.19 153 ARG B N 1
ATOM 2507 C CA . ARG B 1 153 ? -21.125 -8.047 5.801 1 95.19 153 ARG B CA 1
ATOM 2508 C C . ARG B 1 153 ? -20.469 -9.219 6.512 1 95.19 153 ARG B C 1
ATOM 2510 O O . ARG B 1 153 ? -19.312 -9.109 6.957 1 95.19 153 ARG B O 1
ATOM 2517 N N . PRO B 1 154 ? -21.234 -10.328 6.598 1 94.94 154 PRO B N 1
ATOM 2518 C CA . PRO B 1 154 ? -20.531 -11.539 7.012 1 94.94 154 PRO B CA 1
ATOM 2519 C C . PRO B 1 154 ? -19.391 -11.914 6.07 1 94.94 154 PRO B C 1
ATOM 2521 O O . PRO B 1 154 ? -19.438 -11.602 4.875 1 94.94 154 PRO B O 1
ATOM 2524 N N . SER B 1 155 ? -18.406 -12.477 6.641 1 95.19 155 SER B N 1
ATOM 2525 C CA . SER B 1 155 ? -17.25 -12.852 5.852 1 95.19 155 SER B CA 1
ATOM 2526 C C . SER B 1 155 ? -16.859 -14.305 6.098 1 95.19 155 SER B C 1
ATOM 2528 O O . SER B 1 155 ? -16.953 -14.797 7.223 1 95.19 155 SER B O 1
ATOM 2530 N N . ASN B 1 156 ? -16.5 -14.953 4.961 1 93.38 156 ASN B N 1
ATOM 2531 C CA . ASN B 1 156 ? -15.945 -16.297 5.016 1 93.38 156 ASN B CA 1
ATOM 2532 C C . ASN B 1 156 ? -14.547 -16.359 4.41 1 93.38 156 ASN B C 1
ATOM 2534 O O . ASN B 1 156 ? -14.289 -15.742 3.377 1 93.38 156 ASN B O 1
ATOM 2538 N N . PRO B 1 157 ? -13.688 -17.094 5.156 1 91.38 157 PRO B N 1
ATOM 2539 C CA . PRO B 1 157 ? -12.32 -17.156 4.621 1 91.38 157 PRO B CA 1
ATOM 2540 C C . PRO B 1 157 ? -12.242 -17.906 3.299 1 91.38 157 PRO B C 1
ATOM 2542 O O . PRO B 1 157 ? -13.086 -18.766 3.021 1 91.38 157 PRO B O 1
#

Organism: Hypocrea jecorina (strain QM6a) (NCBI:txid431241)

Solvent-accessible surface area (backbone atoms only — not comparable to full-atom values): 16197 Å² total; per-residue (Å²): 126,90,67,85,63,62,45,45,71,67,55,53,50,49,53,54,52,47,49,47,48,59,52,44,42,38,50,22,50,49,67,57,35,28,67,65,38,33,61,44,36,38,71,66,19,43,39,31,34,16,75,79,15,81,95,55,72,62,75,39,80,42,57,42,32,78,66,40,31,71,63,45,46,56,50,66,78,34,79,42,49,45,55,48,69,35,47,66,52,74,48,70,45,92,84,69,41,41,33,40,34,42,32,36,31,44,35,38,38,34,36,72,55,96,89,37,44,31,36,41,36,34,40,34,36,38,42,36,32,32,35,50,41,96,85,65,51,61,26,33,43,27,37,42,38,28,29,70,47,55,34,45,42,83,47,77,135,124,86,68,86,65,78,84,45,36,56,56,52,29,50,53,52,46,49,50,47,49,58,49,46,42,36,51,23,49,48,67,57,33,29,68,64,37,32,62,45,35,38,70,67,20,43,40,31,33,16,78,80,15,82,94,55,74,64,76,40,79,43,56,43,33,78,66,41,30,70,64,44,46,56,50,65,76,33,80,40,49,45,55,41,33,59,66,65,51,76,45,68,44,94,84,71,41,43,32,39,34,41,35,35,31,46,35,38,36,33,34,73,55,97,87,37,45,30,34,41,36,34,39,34,38,37,43,35,34,34,35,50,44,96,86,62,51,61,25,34,44,28,36,42,40,27,29,75,49,75,48,77,42,81,50,38,105

Sequence (314 aa):
MATTAPLTPEEARDRLNIRRVI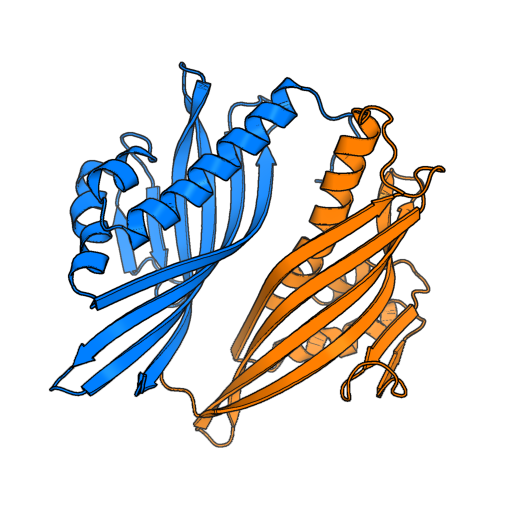ERYSQCADRCLPEEQASLFIAEPVFHIYMQGQGTEPTQAVTKREDLIPIFEYTKGCKHTSHVLGQSTIDIEADGKTATGETYCLAHYLSEKDGQRQMWQASLRYHDILKKQDDGFWQFAERKLIVDWTETRPSNPMATTAPLTPEEARDRLNIRRVIERYSQCADRCLPEEQASLFIAEPVFHIYMQGQGTEPTQAVTKREDLIPIFEYTKGCKHTSHVLGQSTIDIEADGKTATGETYCLAHYLSEKDGQRQMWQASLRYHDILKKQDDGFWQFAERKLIVDWTETRPSNP

InterPro domains:
  IPR032710 NTF2-like domain superfamily [SSF54427] (9-155)
  IPR037401 SnoaL-like domain [PF13577] (10-144)

pLDDT: mean 95.33, std 6.16, range [47.19, 98.88]

Nearest PDB structures (foldseek):
  7kd9-assembly3_H  TM=7.734E-01  e=3.477E-07  Blastobotrys adeninivorans
  7jmv-assembly1_A  TM=7.359E-01  e=2.911E-07  Madurella mycetomatis
  2b1x-assembly1_B  TM=6.716E-01  e=5.607E-06  Rhodococcus sp. NCIMB 12038
  7kd9-assembly3_H  TM=7.769E-01  e=5.624E-07  Blastobotrys adeninivorans
  7jmv-assembly1_A  TM=7.414E-01  e=4.443E-07  Madurella mycetomatis

Radius of gyration: 20.62 Å; Cα contacts (8 Å, |Δi|>4): 704; chains: 2; bounding box: 48×55×40 Å

Foldseek 3Di:
DDDPDDQDPLNVVLVVLVVVLVVVLQVCLQVQPLVVNLVLADQFAWEFEAQPFPPDDGPDTGGGSVVSSVVSNVLVQFPGKGKDKDDKDKDADPVRFKIWMKIWIWMWTWHDDPNFIKIKIWIKIWIFMWGQDPVRHIGTRYIYIGTPDMDMDTDDD/DPDPDDDDPLNVVLVVLVVVLVVVLQVCLQVQPLLVNLVLADQFAWEFEAQPFPPDDTPDTGGGSVVSSVVSNVLVQFPGKGKAKDDKDKDADPVRFKIWMKIWIWMWTWHDDPNFIKIKIWIKIWIFMWGQDPVRHIGTRYIYIGTPDMDMDTDDD

Secondary structure (DSSP, 8-state):
----SPPPHHHHHHHHHHHHHHHHHHHHHHHT-HHHHHHTEEEEEEEEEETT-TTS--SEEE-SGGGHHHHHGGGGGSSEEEEEEEEEEEEE-TTSSEEEEEEEEEEEEEEEETTEEEEEEEEEEEEEEEEE-TTS-EEEEEEEEEEEEEEEEE---/----SPPPHHHHHHHHHHHHHHHHHHHHHHHT-HHHHHHTEEEEEEEEEETT-TTS--SEEE-SGGGHHHHHGGGGGSSEEEEEEEEEEEEE-TTSSEEEEEEEEEEEEEEEETTEEEEEEEEEEEEEEEEE-TTS-EEEEEEEEEEEEEEEEE---